Protein AF-A0A485LDQ2-F1 (afdb_monomer)

InterPro domains:
  IPR039491 Required for excision 1-B domain-containing protein [PF14966] (61-152)
  IPR039491 Required for excision 1-B domain-containing protein [PTHR28309] (46-203)

pLDDT: mean 82.38, std 21.41, range [35.94, 98.62]

Solvent-accessible surface area (backbone atoms only — not comparable to full-atom values): 11756 Å² total; per-residue (Å²): 133,61,69,63,59,59,51,47,60,54,51,65,59,70,75,59,83,79,81,89,84,71,100,62,97,70,86,71,81,48,75,66,59,56,52,54,61,60,69,70,60,78,75,76,73,65,59,72,70,44,50,71,59,53,66,74,45,53,75,66,57,47,51,52,52,46,50,51,42,51,58,50,48,55,52,50,51,55,49,45,59,52,49,44,72,72,24,73,89,48,91,55,33,65,63,52,50,44,56,50,49,53,51,53,50,52,44,51,52,50,50,53,48,47,32,52,46,46,66,68,37,89,89,52,64,74,64,57,35,48,38,53,51,50,39,52,53,43,51,53,52,43,52,55,49,52,52,52,43,52,55,44,51,51,52,36,55,51,44,50,72,75,38,78,81,45,83,59,48,67,52,39,53,52,50,43,53,55,52,48,56,53,45,51,54,40,53,50,52,39,49,54,38,55,50,54,49,52,52,62,63,71,79,109

Secondary structure (DSSP, 8-state):
--HHHHHHHHHTTTTS-----------PPPHHHHHHHHHTSPPPTHHHHHHHHHHHS-HHHHHHHHHHHHHHHHHHHHHHHHHHHHHTTSTTHHHHHHHHHHHHHHHHHHHHHHHHHHHH-TTS-THHHHHHHHHHHHHHHHHHHHHHHHHHHHHHHHHHHH-TT-TTHHHHHHHHHHHHHHHHHHHHHHHHHHHHHHHHHH--

Foldseek 3Di:
DDPVVVVVVVVVVVPDPDDPDDPDPPDDDDPVNLVVVLVPDDQDCVLVVCLVVLLPDDLVVLVVVLVVLVVQLVVLLVQCLVVCVVPVPHPCNSVSVSVSVSSVVVSLSSLVSSLVSLVPDPPHPPLQSVLSVLLSVLVVVLVVLSVVLSVLVVVLVVCCVVPVPPPCNVVSVVVNVVSVVVNVVSVVSSVVSVVVNVVSVVVD

Radius of gyration: 20.39 Å; Cα contacts (8 Å, |Δi|>4): 113; chains: 1; bounding box: 50×32×67 Å

Structure (mmCIF, N/CA/C/O backbone):
data_AF-A0A485LDQ2-F1
#
_entry.id   AF-A0A485LDQ2-F1
#
loop_
_atom_site.group_PDB
_atom_site.id
_atom_site.type_symbol
_atom_site.label_atom_id
_atom_site.label_alt_id
_atom_site.label_comp_id
_atom_site.label_asym_id
_atom_site.label_entity_id
_atom_site.label_seq_id
_atom_site.pdbx_PDB_ins_code
_atom_site.Cartn_x
_atom_site.Cartn_y
_atom_site.Cartn_z
_atom_site.occupancy
_atom_site.B_iso_or_equiv
_atom_site.auth_seq_id
_atom_site.auth_comp_id
_atom_site.auth_asym_id
_atom_site.auth_atom_id
_atom_site.pdbx_PDB_model_num
ATOM 1 N N . MET A 1 1 ? 12.544 13.217 3.362 1.00 46.59 1 MET A N 1
ATOM 2 C CA . MET A 1 1 ? 12.282 13.463 1.929 1.00 46.59 1 MET A CA 1
ATOM 3 C C . MET A 1 1 ? 10.933 14.151 1.874 1.00 46.59 1 MET A C 1
ATOM 5 O O . MET A 1 1 ? 10.024 13.669 2.531 1.00 46.59 1 MET A O 1
ATOM 9 N N . ASP A 1 2 ? 10.846 15.323 1.254 1.00 46.34 2 ASP A N 1
ATOM 10 C CA . ASP A 1 2 ? 9.647 16.161 1.307 1.00 46.34 2 ASP A CA 1
ATOM 11 C C . ASP A 1 2 ? 8.614 15.657 0.288 1.00 46.34 2 ASP A C 1
ATOM 13 O O . ASP A 1 2 ? 8.880 15.649 -0.913 1.00 46.34 2 ASP A O 1
ATOM 17 N N . VAL A 1 3 ? 7.447 15.215 0.761 1.00 40.78 3 VAL A N 1
ATOM 18 C CA . VAL A 1 3 ? 6.310 14.818 -0.091 1.00 40.78 3 VAL A CA 1
ATOM 19 C C . VAL A 1 3 ? 5.921 15.968 -1.023 1.00 40.78 3 VAL A C 1
ATOM 21 O O . VAL A 1 3 ? 5.503 15.730 -2.158 1.00 40.78 3 VAL A O 1
ATOM 24 N N . GLN A 1 4 ? 6.143 17.212 -0.585 1.00 42.78 4 GLN A N 1
ATOM 25 C CA . GLN A 1 4 ? 5.961 18.391 -1.412 1.00 42.78 4 GLN A CA 1
ATOM 26 C C . GLN A 1 4 ? 6.936 18.405 -2.591 1.00 42.78 4 GLN A C 1
ATOM 28 O O . GLN A 1 4 ? 6.498 18.649 -3.704 1.00 42.78 4 GLN A O 1
ATOM 33 N N . ALA A 1 5 ? 8.197 17.997 -2.418 1.00 45.50 5 ALA A N 1
ATOM 34 C CA . ALA A 1 5 ? 9.155 17.904 -3.522 1.00 45.50 5 ALA A CA 1
ATOM 35 C C . ALA A 1 5 ? 8.749 16.849 -4.569 1.00 45.50 5 ALA A C 1
ATOM 37 O O . ALA A 1 5 ? 8.929 17.062 -5.767 1.00 45.50 5 ALA A O 1
ATOM 38 N N . CYS A 1 6 ? 8.147 15.730 -4.153 1.00 40.06 6 CYS A N 1
ATOM 39 C CA . CYS A 1 6 ? 7.601 14.741 -5.090 1.00 40.06 6 CYS A CA 1
ATOM 40 C C . CYS A 1 6 ? 6.373 15.278 -5.845 1.00 40.06 6 CYS A C 1
ATOM 42 O O . CYS A 1 6 ? 6.251 15.060 -7.050 1.00 40.06 6 CYS A O 1
ATOM 44 N N . LEU A 1 7 ? 5.486 16.008 -5.163 1.00 44.31 7 LEU A N 1
ATOM 45 C CA . LEU A 1 7 ? 4.329 16.662 -5.783 1.00 44.31 7 LEU A CA 1
ATOM 46 C C . LEU A 1 7 ? 4.734 17.834 -6.690 1.00 44.31 7 LEU A C 1
ATOM 48 O O . LEU A 1 7 ? 4.101 18.050 -7.721 1.00 44.31 7 LEU A O 1
ATOM 52 N N . ASP A 1 8 ? 5.806 18.547 -6.356 1.00 50.34 8 ASP A N 1
ATOM 53 C CA . ASP A 1 8 ? 6.343 19.661 -7.137 1.00 50.34 8 ASP A CA 1
ATOM 54 C C . ASP A 1 8 ? 7.004 19.160 -8.427 1.00 50.34 8 ASP A C 1
ATOM 56 O O . ASP A 1 8 ? 6.813 19.756 -9.485 1.00 50.34 8 ASP A O 1
ATOM 60 N N . ILE A 1 9 ? 7.678 18.002 -8.389 1.00 57.69 9 ILE A N 1
ATOM 61 C CA . ILE A 1 9 ? 8.174 17.318 -9.597 1.00 57.69 9 ILE A CA 1
ATOM 62 C C . ILE A 1 9 ? 7.015 16.907 -10.518 1.00 57.69 9 ILE A C 1
ATOM 64 O O . ILE A 1 9 ? 7.165 16.934 -11.740 1.00 57.69 9 ILE A O 1
ATOM 68 N N . LEU A 1 10 ? 5.861 16.535 -9.958 1.00 46.16 10 LEU A N 1
ATOM 69 C CA . LEU A 1 10 ? 4.666 16.205 -10.739 1.00 46.16 10 LEU A CA 1
ATOM 70 C C . LEU A 1 10 ? 3.983 17.465 -11.300 1.00 46.16 10 LEU A C 1
ATOM 72 O O . LEU A 1 10 ? 3.607 17.471 -12.469 1.00 46.16 10 LEU A O 1
ATOM 76 N N . LYS A 1 11 ? 3.891 18.553 -10.524 1.00 43.50 11 LYS A N 1
ATOM 77 C CA . LYS A 1 11 ? 3.341 19.842 -10.983 1.00 43.50 11 LYS A CA 1
ATOM 78 C C . LYS A 1 11 ? 4.190 20.499 -12.068 1.00 43.50 11 LYS A C 1
ATOM 80 O O . LYS A 1 11 ? 3.635 20.946 -13.066 1.00 43.50 11 LYS A O 1
ATOM 85 N N . ALA A 1 12 ? 5.515 20.485 -11.934 1.00 49.09 12 ALA A N 1
ATOM 86 C CA . ALA A 1 12 ? 6.426 21.055 -12.927 1.00 49.09 12 ALA A CA 1
ATOM 87 C C . ALA A 1 12 ? 6.318 20.377 -14.310 1.00 49.09 12 ALA A C 1
ATOM 89 O O . ALA A 1 12 ? 6.716 20.958 -15.314 1.00 49.09 12 ALA A O 1
ATOM 90 N N . ARG A 1 13 ? 5.757 19.159 -14.382 1.00 52.75 13 ARG A N 1
ATOM 91 C CA . ARG A 1 13 ? 5.502 18.430 -15.639 1.00 52.75 13 ARG A CA 1
ATOM 92 C C . ARG A 1 13 ? 4.164 18.782 -16.297 1.00 52.75 13 ARG A C 1
ATOM 94 O O . ARG A 1 13 ? 4.011 18.526 -17.485 1.00 52.75 13 ARG A O 1
ATOM 101 N N . SER A 1 14 ? 3.230 19.380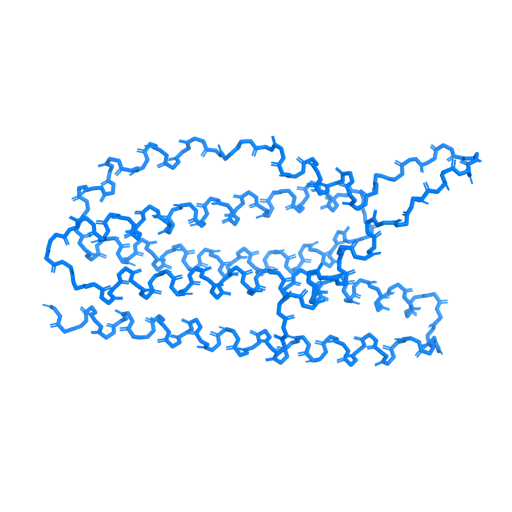 -15.553 1.00 45.72 14 SER A N 1
ATOM 102 C CA . SER A 1 14 ? 1.924 19.822 -16.073 1.00 45.72 14 SER A CA 1
ATOM 103 C C . SER A 1 14 ? 1.982 21.167 -16.813 1.00 45.72 14 SER A C 1
ATOM 105 O O . SER A 1 14 ? 1.054 21.519 -17.534 1.00 45.72 14 SER A O 1
ATOM 107 N N . GLU A 1 15 ? 3.078 21.920 -16.663 1.00 38.28 15 GLU A N 1
ATOM 108 C CA . GLU A 1 15 ? 3.243 23.253 -17.263 1.00 38.28 15 GLU A CA 1
ATOM 109 C C . GLU A 1 15 ? 3.915 23.236 -18.645 1.00 38.28 15 GLU A C 1
ATOM 111 O O . GLU A 1 15 ? 4.014 2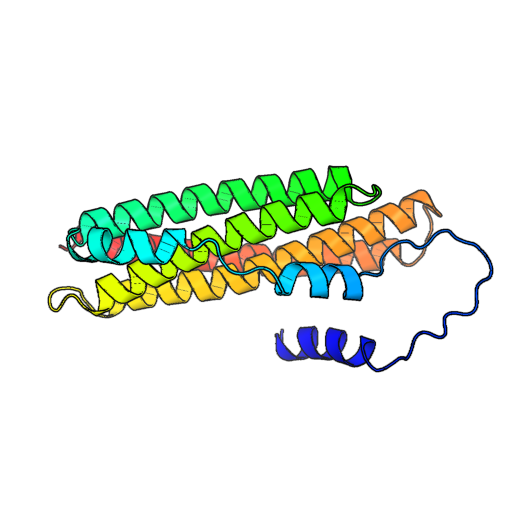4.276 -19.294 1.00 38.28 15 GLU A O 1
ATOM 116 N N . THR A 1 16 ? 4.349 22.073 -19.139 1.00 39.78 16 THR A N 1
ATOM 117 C CA . THR A 1 16 ? 4.781 21.922 -20.534 1.00 39.78 16 THR A CA 1
ATOM 118 C C . THR A 1 16 ? 3.583 21.541 -21.406 1.00 39.78 16 THR A C 1
ATOM 120 O O . THR A 1 16 ? 3.167 20.380 -21.361 1.00 39.78 16 THR A O 1
ATOM 123 N N . PRO A 1 17 ? 3.015 22.463 -22.212 1.00 39.28 17 PRO A N 1
ATOM 124 C CA . PRO A 1 17 ? 1.986 22.099 -23.172 1.00 39.28 17 PRO A CA 1
ATOM 125 C C . PRO A 1 17 ? 2.611 21.168 -24.211 1.00 39.28 17 PRO A C 1
ATOM 127 O O . PRO A 1 17 ? 3.559 21.524 -24.911 1.00 39.28 17 PRO A O 1
ATOM 130 N N . HIS A 1 18 ? 2.098 19.948 -24.282 1.00 46.31 18 HIS A N 1
ATOM 131 C CA . HIS A 1 18 ? 2.475 18.981 -25.296 1.00 46.31 18 HIS A CA 1
ATOM 132 C C . HIS A 1 18 ? 1.803 19.384 -26.616 1.00 46.31 18 HIS A C 1
ATOM 134 O O . HIS A 1 18 ? 0.586 19.316 -26.765 1.00 46.31 18 HIS A O 1
ATOM 140 N N . THR A 1 19 ? 2.593 19.857 -27.578 1.00 35.94 19 THR A N 1
ATOM 141 C CA . THR A 1 19 ? 2.133 20.101 -28.950 1.00 35.94 19 THR A CA 1
ATOM 142 C C . THR A 1 19 ? 1.916 18.759 -29.649 1.00 35.94 19 THR A C 1
ATOM 144 O O . THR A 1 19 ? 2.875 18.031 -29.910 1.00 35.94 19 THR A O 1
ATOM 147 N N . HIS A 1 20 ? 0.656 18.416 -29.921 1.00 44.72 20 HIS A N 1
ATOM 148 C CA . HIS A 1 20 ? 0.271 17.248 -30.712 1.00 44.72 20 HIS A CA 1
ATOM 149 C C . HIS A 1 20 ? 0.406 17.545 -32.209 1.00 44.72 20 HIS A C 1
ATOM 151 O O . HIS A 1 20 ? -0.585 17.833 -32.869 1.00 44.72 20 HIS A O 1
ATOM 157 N N . ASP A 1 21 ? 1.621 17.440 -32.742 1.00 39.69 21 ASP A N 1
ATOM 158 C CA . ASP A 1 21 ? 1.834 17.378 -34.189 1.00 39.69 21 ASP A CA 1
ATOM 159 C C . ASP A 1 21 ? 2.367 15.988 -34.550 1.00 39.69 21 ASP A C 1
ATOM 161 O O . ASP A 1 21 ? 3.551 15.686 -34.403 1.00 39.69 21 ASP A O 1
ATOM 165 N N . GLY A 1 22 ? 1.458 15.117 -34.983 1.00 37.97 22 GLY A N 1
ATOM 166 C CA . GLY A 1 22 ? 1.771 13.781 -35.474 1.00 37.97 22 GLY A CA 1
ATOM 167 C C . GLY A 1 22 ? 0.582 13.193 -36.220 1.00 37.97 22 GLY A C 1
ATOM 168 O O . GLY A 1 22 ? -0.347 12.673 -35.605 1.00 37.97 22 GLY A O 1
ATOM 169 N N . GLU A 1 23 ? 0.613 13.300 -37.548 1.00 42.94 23 GLU A N 1
ATOM 170 C CA . GLU A 1 23 ? -0.239 12.553 -38.473 1.00 42.94 23 GLU A CA 1
ATOM 171 C C . GLU A 1 23 ? 0.073 11.052 -38.358 1.00 42.94 23 GLU A C 1
ATOM 173 O O . GLU A 1 23 ? 0.878 10.526 -39.113 1.00 42.94 23 GLU A O 1
ATOM 178 N N . ASP A 1 24 ? -0.524 10.356 -37.394 1.00 41.72 24 ASP A N 1
ATOM 179 C CA . ASP A 1 24 ? -0.850 8.936 -37.549 1.00 41.72 24 ASP A CA 1
ATOM 180 C C . ASP A 1 24 ? -1.857 8.507 -36.476 1.00 41.72 24 ASP A C 1
ATOM 182 O O . ASP A 1 24 ? -1.668 8.705 -35.276 1.00 41.72 24 ASP A O 1
ATOM 186 N N . GLY A 1 25 ? -2.979 7.948 -36.930 1.00 40.78 25 GLY A N 1
ATOM 187 C CA . GLY A 1 25 ? -4.201 7.702 -36.159 1.00 40.78 25 GLY A CA 1
ATOM 188 C C . GLY A 1 25 ? -4.141 6.573 -35.123 1.00 40.78 25 GLY A C 1
ATOM 189 O O . GLY A 1 25 ? -5.098 5.809 -35.022 1.00 40.78 25 GLY A O 1
ATOM 190 N N . CYS A 1 26 ? -3.071 6.460 -34.334 1.00 37.25 26 CYS A N 1
ATOM 191 C CA . CYS A 1 26 ? -3.026 5.593 -33.154 1.00 37.25 26 CYS A CA 1
ATOM 192 C C . CYS A 1 26 ? -3.082 6.451 -31.885 1.00 37.25 26 CYS A C 1
ATOM 194 O O . CYS A 1 26 ? -2.066 6.853 -31.319 1.00 37.25 26 CYS A O 1
ATOM 196 N N . HIS A 1 27 ? -4.300 6.783 -31.460 1.00 42.16 27 HIS A N 1
ATOM 197 C CA . HIS A 1 27 ? -4.527 7.575 -30.259 1.00 42.16 27 HIS A CA 1
ATOM 198 C C . HIS A 1 27 ? -4.414 6.675 -29.020 1.00 42.16 27 HIS A C 1
ATOM 200 O O . HIS A 1 27 ? -5.402 6.117 -28.548 1.00 42.16 27 HIS A O 1
ATOM 206 N N . THR A 1 28 ? -3.195 6.489 -28.508 1.00 47.16 28 THR A N 1
ATOM 207 C CA . THR A 1 28 ? -2.993 5.901 -27.178 1.00 47.16 28 THR A CA 1
ATOM 208 C C . THR A 1 28 ? -3.368 6.962 -26.134 1.00 47.16 28 THR A C 1
ATOM 210 O O . THR A 1 28 ? -2.737 8.023 -26.127 1.00 47.16 28 THR A O 1
ATOM 213 N N . PRO A 1 29 ? -4.374 6.735 -25.265 1.00 45.66 29 PRO A N 1
ATOM 214 C CA . PRO A 1 29 ? -4.777 7.722 -24.265 1.00 45.66 29 PRO A CA 1
ATOM 215 C C . PRO A 1 29 ? -3.596 8.066 -23.358 1.00 45.66 29 PRO A C 1
ATOM 217 O O . PRO A 1 29 ? -2.917 7.170 -22.842 1.00 45.66 29 PRO A O 1
ATOM 220 N N . CYS A 1 30 ? -3.328 9.358 -23.168 1.00 49.25 30 CYS A N 1
ATOM 221 C CA . CYS A 1 30 ? -2.188 9.789 -22.368 1.00 49.25 30 CYS A CA 1
ATOM 222 C C . CYS A 1 30 ? -2.427 9.518 -20.868 1.00 49.25 30 CYS A C 1
ATOM 224 O O . CYS A 1 30 ? -3.551 9.295 -20.407 1.00 49.25 30 CYS A O 1
ATOM 226 N N . VAL A 1 31 ? -1.348 9.530 -20.080 1.00 47.69 31 VAL A N 1
ATOM 227 C CA . VAL A 1 31 ? -1.393 9.274 -18.627 1.00 47.69 31 VAL A CA 1
ATOM 228 C C . VAL A 1 31 ? -2.343 10.247 -17.906 1.00 47.69 31 VAL A C 1
ATOM 230 O O . VAL A 1 31 ? -3.031 9.841 -16.972 1.00 47.69 31 VAL A O 1
ATOM 233 N N . GLU A 1 32 ? -2.440 11.499 -18.367 1.00 45.38 32 GLU A N 1
ATOM 234 C CA . GLU A 1 32 ? -3.338 12.521 -17.804 1.00 45.38 32 GLU A CA 1
ATOM 235 C C . GLU A 1 32 ? -4.815 12.244 -18.121 1.00 45.38 32 GLU A C 1
ATOM 237 O O . GLU A 1 32 ? -5.683 12.388 -17.255 1.00 45.38 32 GLU A O 1
ATOM 242 N N . GLU A 1 33 ? -5.115 11.765 -19.328 1.00 43.91 33 GLU A N 1
ATOM 243 C CA . GLU A 1 33 ? -6.473 11.416 -19.752 1.00 43.91 33 GLU A CA 1
ATOM 244 C C . GLU A 1 33 ? -6.999 10.172 -19.009 1.00 43.91 33 GLU A C 1
ATOM 246 O O . GLU A 1 33 ? -8.150 10.135 -18.559 1.00 43.91 33 GLU A O 1
ATOM 251 N N . ASN A 1 34 ? -6.121 9.190 -18.765 1.00 49.34 34 ASN A N 1
ATOM 252 C CA . ASN A 1 34 ? -6.420 8.009 -17.948 1.00 49.34 34 ASN A CA 1
ATOM 253 C C . ASN A 1 34 ? -6.583 8.342 -16.453 1.00 49.34 34 ASN A C 1
ATOM 255 O O . ASN A 1 34 ? -7.487 7.813 -15.794 1.00 49.34 34 ASN A O 1
ATOM 259 N N . ALA A 1 35 ? -5.762 9.249 -15.912 1.00 46.69 35 ALA A N 1
ATOM 260 C CA . ALA A 1 35 ? -5.892 9.715 -14.530 1.00 46.69 35 ALA A CA 1
ATOM 261 C C . ALA A 1 35 ? -7.217 10.466 -14.310 1.00 46.69 35 ALA A C 1
ATOM 263 O O . ALA A 1 35 ? -7.922 10.219 -13.331 1.00 46.69 35 ALA A O 1
ATOM 264 N N . THR A 1 36 ? -7.609 11.320 -15.259 1.00 44.97 36 THR A N 1
ATOM 265 C CA . THR A 1 36 ? -8.844 12.118 -15.177 1.00 44.97 36 THR A CA 1
ATOM 266 C C . THR A 1 36 ? -10.103 11.250 -15.280 1.00 44.97 36 THR A C 1
ATOM 268 O O . THR A 1 36 ? -11.061 11.457 -14.533 1.00 44.97 36 THR A O 1
ATOM 271 N N . ARG A 1 37 ? -10.104 10.219 -16.140 1.00 50.69 37 ARG A N 1
ATOM 272 C CA . ARG A 1 37 ? -11.201 9.232 -16.197 1.00 50.69 37 ARG A CA 1
ATOM 273 C C . ARG A 1 37 ? -11.332 8.418 -14.910 1.00 50.69 37 ARG A C 1
ATOM 275 O O . ARG A 1 37 ? -12.451 8.138 -14.490 1.00 50.69 37 ARG A O 1
ATOM 282 N N . SER A 1 38 ? -10.213 8.084 -14.268 1.00 46.16 38 SER A N 1
ATOM 283 C CA . SER A 1 38 ? -10.205 7.301 -13.023 1.00 46.16 38 SER A CA 1
ATOM 284 C C . SER A 1 38 ? -10.748 8.083 -11.818 1.00 46.16 38 SER A C 1
ATOM 286 O O . SER A 1 38 ? -11.348 7.491 -10.926 1.00 46.16 38 SER A O 1
ATOM 288 N N . LEU A 1 39 ? -10.586 9.412 -11.798 1.00 47.47 39 LEU A N 1
ATOM 289 C CA . LEU A 1 39 ? -11.028 10.286 -10.700 1.00 47.47 39 LEU A CA 1
ATOM 290 C C . LEU A 1 39 ? -12.506 10.714 -10.782 1.00 47.47 39 LEU A C 1
ATOM 292 O O . LEU A 1 39 ? -13.068 11.142 -9.777 1.00 47.47 39 LEU A O 1
ATOM 296 N N . ASN A 1 40 ? -13.146 10.598 -11.950 1.00 46.97 40 ASN A N 1
ATOM 297 C CA . ASN A 1 40 ? -14.524 11.059 -12.185 1.00 46.97 40 ASN A CA 1
ATOM 298 C C . ASN A 1 40 ? -15.619 10.018 -11.871 1.00 46.97 40 ASN A C 1
ATOM 300 O O . ASN A 1 40 ? -16.801 10.284 -12.098 1.00 46.97 40 ASN A O 1
ATOM 304 N N . MET A 1 41 ? -15.274 8.836 -11.351 1.00 51.28 41 MET A N 1
ATOM 305 C CA . MET A 1 41 ? -16.266 7.830 -10.952 1.00 51.28 41 MET A CA 1
ATOM 306 C C . MET A 1 41 ? -16.691 8.027 -9.492 1.00 51.28 41 MET A C 1
ATOM 308 O O . MET A 1 41 ? -15.858 8.116 -8.591 1.00 51.28 41 MET A O 1
ATOM 312 N N . LYS A 1 42 ? -18.010 8.083 -9.260 1.00 45.47 42 LYS A N 1
ATOM 313 C CA . LYS A 1 42 ? -18.598 8.103 -7.914 1.00 45.47 42 LYS A CA 1
ATOM 314 C C . LYS A 1 42 ? -18.135 6.866 -7.127 1.00 45.47 42 LYS A C 1
ATOM 316 O O . LYS A 1 42 ? -18.150 5.769 -7.692 1.00 45.47 42 LYS A O 1
ATOM 321 N N . PRO A 1 43 ? -17.777 7.007 -5.837 1.00 47.38 43 PRO A N 1
ATOM 322 C CA . PRO A 1 43 ? -17.637 5.856 -4.955 1.00 47.38 43 PRO A CA 1
ATOM 323 C C . PRO A 1 43 ? -18.916 5.020 -5.023 1.00 47.38 43 PRO A C 1
ATOM 325 O O . PRO A 1 43 ? -20.009 5.578 -5.099 1.00 47.38 43 PRO A O 1
ATOM 328 N N . ILE A 1 44 ? -18.777 3.697 -5.004 1.00 49.75 44 ILE A N 1
ATOM 329 C CA . ILE A 1 44 ? -19.922 2.792 -4.877 1.00 49.75 44 ILE A CA 1
ATOM 330 C C . ILE A 1 44 ? -20.665 3.175 -3.585 1.00 49.75 44 ILE A C 1
ATOM 332 O O . ILE A 1 44 ? -20.047 3.234 -2.520 1.00 49.75 44 ILE A O 1
ATOM 336 N N . ASP A 1 45 ? -21.969 3.445 -3.700 1.00 48.22 45 ASP A N 1
ATOM 337 C CA . ASP A 1 45 ? -22.886 3.879 -2.628 1.00 48.22 45 ASP A CA 1
ATOM 338 C C . ASP A 1 45 ? -23.016 2.867 -1.456 1.00 48.22 45 ASP A C 1
ATOM 340 O O . ASP A 1 45 ? -23.716 3.129 -0.479 1.00 48.22 45 ASP A O 1
ATOM 344 N N . ASP A 1 46 ? -22.306 1.734 -1.493 1.00 53.62 46 ASP A N 1
ATOM 345 C CA . ASP A 1 46 ? -22.381 0.655 -0.497 1.00 53.62 46 ASP A CA 1
ATOM 346 C C . ASP A 1 46 ? -21.876 1.056 0.896 1.00 53.62 46 ASP A C 1
ATOM 348 O O . ASP A 1 46 ? -22.271 0.457 1.891 1.00 53.62 46 ASP A O 1
ATOM 352 N N . VAL A 1 47 ? -21.017 2.075 1.015 1.00 55.34 47 VAL A N 1
ATOM 353 C CA . VAL A 1 47 ? -20.489 2.478 2.334 1.00 55.34 47 VAL A CA 1
ATOM 354 C C . VAL A 1 47 ? -21.556 3.194 3.161 1.00 55.34 47 VAL A C 1
ATOM 356 O O . VAL A 1 47 ? -21.634 2.970 4.363 1.00 55.34 47 VAL A O 1
ATOM 359 N N . ALA A 1 48 ? -22.421 3.989 2.525 1.00 57.19 48 ALA A N 1
ATOM 360 C CA . ALA A 1 48 ? -23.514 4.679 3.212 1.00 57.19 48 ALA A CA 1
ATOM 361 C C . ALA A 1 48 ? -24.568 3.697 3.754 1.00 57.19 48 ALA A C 1
ATOM 363 O O . ALA A 1 48 ? -25.193 3.963 4.777 1.00 57.19 48 ALA A O 1
ATOM 364 N N . ALA A 1 49 ? -24.741 2.544 3.098 1.00 58.59 49 ALA A N 1
ATOM 365 C CA . ALA A 1 49 ? -25.626 1.483 3.571 1.00 58.59 49 ALA A CA 1
ATOM 366 C C . ALA A 1 49 ? -25.054 0.714 4.779 1.00 58.59 49 ALA A C 1
ATOM 368 O O . ALA A 1 49 ? -25.827 0.184 5.574 1.00 58.59 49 ALA A O 1
ATOM 369 N N . LEU A 1 50 ? -23.724 0.683 4.938 1.00 63.75 50 LEU A N 1
ATOM 370 C CA . LEU A 1 50 ? -23.031 -0.010 6.033 1.00 63.75 50 LEU A CA 1
ATOM 371 C C . LEU A 1 50 ? -22.908 0.841 7.310 1.00 63.75 50 LEU A C 1
ATOM 373 O O . LEU A 1 50 ? -22.809 0.287 8.400 1.00 63.75 50 LEU A O 1
ATOM 377 N N . GLU A 1 51 ? -22.947 2.175 7.212 1.00 67.19 51 GLU A N 1
ATOM 378 C CA . GLU A 1 51 ? -22.856 3.081 8.373 1.00 67.19 51 GLU A CA 1
ATOM 379 C C . GLU A 1 51 ? -23.859 2.772 9.514 1.00 67.19 51 GLU A C 1
ATOM 381 O O . GLU A 1 51 ? -23.407 2.662 10.657 1.00 67.19 51 GLU A O 1
ATOM 386 N N . PRO A 1 52 ? -25.171 2.558 9.272 1.00 68.00 52 PRO A N 1
ATOM 387 C CA . PRO A 1 52 ? -26.117 2.242 10.349 1.00 68.00 52 PRO A CA 1
ATOM 388 C C . PRO A 1 52 ? -25.890 0.861 10.985 1.00 68.00 52 PRO A C 1
ATOM 390 O O . PRO A 1 52 ? -26.163 0.675 12.171 1.00 68.00 52 PRO A O 1
ATOM 393 N N . GLU A 1 53 ? -25.367 -0.111 10.232 1.00 81.00 53 GLU A N 1
ATOM 394 C CA . GLU A 1 53 ? -24.981 -1.418 10.780 1.00 81.00 53 GLU A CA 1
ATOM 395 C C . GLU A 1 53 ? -23.768 -1.264 11.709 1.00 81.00 53 GLU A C 1
ATOM 397 O O . GLU A 1 53 ? -23.767 -1.767 12.834 1.00 81.00 53 GLU A O 1
ATOM 402 N N . MET A 1 54 ? -22.786 -0.459 11.296 1.00 84.88 54 MET A N 1
ATOM 403 C CA . MET A 1 54 ? -21.563 -0.199 12.056 1.00 84.88 54 MET A CA 1
ATOM 404 C C . MET A 1 54 ? -21.797 0.537 13.374 1.00 84.88 54 MET A C 1
ATOM 406 O O . MET A 1 54 ? -21.110 0.267 14.359 1.00 84.88 54 MET A O 1
ATOM 410 N N . GLU A 1 55 ? -22.778 1.437 13.440 1.00 85.56 55 GLU A N 1
ATOM 411 C CA . GLU A 1 55 ? -23.141 2.120 14.689 1.00 85.56 55 GLU A CA 1
ATOM 412 C C . GLU A 1 55 ? -23.557 1.137 15.794 1.00 85.56 55 GLU A C 1
ATOM 414 O O . GLU A 1 55 ? -23.198 1.328 16.967 1.00 85.56 55 GLU A O 1
ATOM 419 N N . SER A 1 56 ? -24.245 0.057 15.409 1.00 90.00 56 SER A N 1
ATOM 420 C CA . SER A 1 56 ? -24.714 -0.992 16.318 1.00 90.00 56 SER A CA 1
ATOM 421 C C . SER A 1 56 ? -23.616 -1.960 16.777 1.00 90.00 56 SER A C 1
ATOM 423 O O . SER A 1 56 ? -23.773 -2.603 17.815 1.00 90.00 56 SER A O 1
ATOM 425 N N . MET A 1 57 ? -22.487 -2.016 16.062 1.00 93.25 57 MET A N 1
ATOM 426 C CA . MET A 1 57 ? -21.373 -2.908 16.381 1.00 93.25 57 MET A CA 1
ATOM 427 C C . MET A 1 57 ? -20.683 -2.519 17.693 1.00 93.25 57 MET A C 1
ATOM 429 O O . MET A 1 57 ? -20.544 -1.344 18.062 1.00 93.25 57 MET A O 1
ATOM 433 N N . THR A 1 58 ? -20.201 -3.525 18.408 1.00 93.31 58 THR A N 1
ATOM 434 C CA . THR A 1 58 ? -19.303 -3.367 19.550 1.00 93.31 58 THR A CA 1
ATOM 435 C C . THR A 1 58 ? -17.933 -2.850 19.101 1.00 93.31 58 THR A C 1
ATOM 437 O O . THR A 1 58 ? -17.557 -2.927 17.931 1.00 93.31 58 THR A O 1
ATOM 440 N N . VAL A 1 59 ? -17.147 -2.331 20.049 1.00 92.81 59 VAL A N 1
ATOM 441 C CA . VAL A 1 59 ? -15.760 -1.899 19.790 1.00 92.81 59 VAL A CA 1
ATOM 442 C C . VAL A 1 59 ? -14.935 -3.052 19.213 1.00 92.81 59 VAL A C 1
ATOM 444 O O . VAL A 1 59 ? -14.231 -2.872 18.223 1.00 92.81 59 VAL A O 1
ATOM 447 N N . ARG A 1 60 ? -15.092 -4.258 19.771 1.00 91.94 60 ARG A N 1
ATOM 448 C CA . ARG A 1 60 ? -14.411 -5.466 19.297 1.00 91.94 60 ARG A CA 1
ATOM 449 C C . ARG A 1 60 ? -14.750 -5.790 17.842 1.00 91.94 60 ARG A C 1
ATOM 451 O O . ARG A 1 60 ? -13.835 -5.949 17.042 1.00 91.94 60 ARG A O 1
ATOM 458 N N . GLU A 1 61 ? -16.031 -5.829 17.485 1.00 94.06 61 GLU A N 1
ATOM 459 C CA . GLU A 1 61 ? -16.469 -6.140 16.115 1.00 94.06 61 GLU A CA 1
ATOM 460 C C . GLU A 1 61 ? -15.966 -5.098 15.099 1.00 94.06 61 GLU A C 1
ATOM 462 O O . GLU A 1 61 ? -15.574 -5.444 13.981 1.00 94.06 61 GLU A O 1
ATOM 467 N N . LEU A 1 62 ? -15.924 -3.815 15.483 1.00 94.94 62 LEU A N 1
ATOM 468 C CA . LEU A 1 62 ? -15.362 -2.745 14.650 1.00 94.94 62 LEU A CA 1
ATOM 469 C C . LEU A 1 62 ? -13.865 -2.955 14.384 1.00 94.94 62 LEU A C 1
ATOM 471 O O . LEU A 1 62 ? -13.402 -2.770 13.257 1.00 94.94 62 LEU A O 1
ATOM 475 N N . LEU A 1 63 ? -13.108 -3.372 15.400 1.00 94.31 63 LEU A N 1
ATOM 476 C CA . LEU A 1 63 ? -11.673 -3.629 15.281 1.00 94.31 63 LEU A CA 1
ATOM 477 C C . LEU A 1 63 ? -11.371 -4.916 14.503 1.00 94.31 63 LEU A C 1
ATOM 479 O O . LEU A 1 63 ? -10.455 -4.927 13.681 1.00 94.31 63 LEU A O 1
ATOM 483 N N . GLU A 1 64 ? -12.169 -5.968 14.672 1.00 94.12 64 GLU A N 1
ATOM 484 C CA . GLU A 1 64 ? -12.096 -7.176 13.837 1.00 94.12 64 GLU A CA 1
ATOM 485 C C . GLU A 1 64 ? -12.378 -6.842 12.364 1.00 94.12 64 GLU A C 1
ATOM 487 O O . GLU A 1 64 ? -11.636 -7.246 11.466 1.00 94.12 64 GLU A O 1
ATOM 492 N N . THR A 1 65 ? -13.383 -6.005 12.102 1.00 95.44 65 THR A N 1
ATOM 493 C CA . THR A 1 65 ? -13.699 -5.533 10.743 1.00 95.44 65 THR A CA 1
ATOM 494 C C . THR A 1 65 ? -12.567 -4.692 10.158 1.00 95.44 65 THR A C 1
ATOM 496 O O . THR A 1 65 ? -12.227 -4.824 8.978 1.00 95.44 65 THR A O 1
ATOM 499 N N . PHE A 1 66 ? -11.912 -3.871 10.980 1.00 96.75 66 PHE A N 1
ATOM 500 C CA . PHE A 1 66 ? -10.717 -3.140 10.572 1.00 96.75 66 PHE A CA 1
ATOM 501 C C . PHE A 1 66 ? -9.569 -4.088 10.201 1.00 96.75 66 PHE A C 1
ATOM 503 O O . PHE A 1 66 ? -8.930 -3.890 9.167 1.00 96.75 66 PHE A O 1
ATOM 510 N N . GLN A 1 67 ? -9.331 -5.149 10.976 1.00 95.38 67 GLN A N 1
ATOM 511 C CA . GLN A 1 67 ? -8.317 -6.159 10.651 1.00 95.38 67 GLN A CA 1
ATOM 512 C C . GLN A 1 67 ? -8.622 -6.865 9.323 1.00 95.38 67 GLN A C 1
ATOM 514 O O . GLN A 1 67 ? -7.722 -7.026 8.495 1.00 95.38 67 GLN A O 1
ATOM 519 N N . VAL A 1 68 ? -9.889 -7.210 9.066 1.00 96.31 68 VAL A N 1
ATOM 520 C CA . VAL A 1 68 ? -10.328 -7.761 7.772 1.00 96.31 68 VAL A CA 1
ATOM 521 C C . VAL A 1 68 ? -10.050 -6.776 6.631 1.00 96.31 68 VAL A C 1
ATOM 523 O O . VAL A 1 68 ? -9.523 -7.176 5.588 1.00 96.31 68 VAL A O 1
ATOM 526 N N . CYS A 1 69 ? -10.320 -5.481 6.829 1.00 97.12 69 CYS A N 1
ATOM 527 C CA . CYS A 1 69 ? -9.987 -4.439 5.853 1.00 97.12 69 CYS A CA 1
ATOM 528 C C . CYS A 1 69 ? -8.482 -4.392 5.552 1.00 97.12 69 CYS A C 1
ATOM 530 O O . CYS A 1 69 ? -8.098 -4.284 4.386 1.00 97.12 69 CYS A O 1
ATOM 532 N N . GLN A 1 70 ? -7.621 -4.502 6.570 1.00 97.69 70 GLN A N 1
ATOM 533 C CA . GLN A 1 70 ? -6.167 -4.503 6.375 1.00 97.69 70 GLN A CA 1
ATOM 534 C C . GLN A 1 70 ? -5.675 -5.762 5.660 1.00 97.69 70 GLN A C 1
ATOM 536 O O . GLN A 1 70 ? -4.886 -5.661 4.720 1.00 97.69 70 GLN A O 1
ATOM 541 N N . ALA A 1 71 ? -6.193 -6.936 6.024 1.00 97.00 71 ALA A N 1
ATOM 542 C CA . ALA A 1 71 ? -5.883 -8.182 5.327 1.00 97.00 71 ALA A CA 1
ATOM 543 C C . ALA A 1 71 ? -6.277 -8.105 3.842 1.00 97.00 71 ALA A C 1
ATOM 545 O O . ALA A 1 71 ? -5.484 -8.455 2.964 1.00 97.00 71 ALA A O 1
ATOM 546 N N . LYS A 1 72 ? -7.466 -7.564 3.544 1.00 97.81 72 LYS A N 1
ATOM 547 C CA . LYS A 1 72 ? -7.906 -7.307 2.168 1.00 97.81 72 LYS A CA 1
ATOM 548 C C . LYS A 1 72 ? -6.982 -6.313 1.465 1.00 97.81 72 LYS A C 1
ATOM 550 O O . LYS A 1 72 ? -6.602 -6.546 0.323 1.00 97.81 72 LYS A O 1
ATOM 555 N N . ARG A 1 73 ? -6.564 -5.234 2.134 1.00 98.00 73 ARG A N 1
ATOM 556 C CA . ARG A 1 73 ? -5.657 -4.233 1.550 1.00 98.00 73 ARG A CA 1
ATOM 557 C C . ARG A 1 73 ? -4.320 -4.847 1.131 1.00 98.00 73 ARG A C 1
ATOM 559 O O . ARG A 1 73 ? -3.847 -4.551 0.038 1.00 98.00 73 ARG A O 1
ATOM 566 N N . VAL A 1 74 ? -3.747 -5.740 1.942 1.00 98.00 74 VAL A N 1
ATOM 567 C CA . VAL A 1 74 ? -2.526 -6.489 1.584 1.00 98.00 74 VAL A CA 1
ATOM 568 C C . VAL A 1 74 ? -2.728 -7.298 0.300 1.00 98.00 74 VAL A C 1
ATOM 570 O O . VAL A 1 74 ? -1.880 -7.248 -0.590 1.00 98.00 74 VAL A O 1
ATOM 573 N N . GLN A 1 75 ? -3.866 -7.984 0.158 1.00 98.12 75 GLN A N 1
ATOM 574 C CA . GLN A 1 75 ? -4.189 -8.729 -1.066 1.00 98.12 75 GLN A CA 1
ATOM 575 C C . GLN A 1 75 ? -4.318 -7.804 -2.283 1.00 98.12 75 GLN A C 1
ATOM 577 O O . GLN A 1 75 ? -3.813 -8.133 -3.354 1.00 98.12 75 GLN A O 1
ATOM 582 N N . VAL A 1 76 ? -4.940 -6.630 -2.128 1.00 98.25 76 VAL A N 1
ATOM 583 C CA . VAL A 1 76 ? -5.067 -5.648 -3.218 1.00 98.25 76 VAL A CA 1
ATOM 584 C C . VAL A 1 76 ? -3.700 -5.112 -3.646 1.00 98.25 76 VAL A C 1
ATOM 586 O O . VAL A 1 76 ? -3.461 -5.001 -4.843 1.00 98.25 76 VAL A O 1
ATOM 589 N N . TYR A 1 77 ? -2.767 -4.851 -2.721 1.00 98.62 77 TYR A N 1
ATOM 590 C CA . TYR A 1 77 ? -1.390 -4.491 -3.092 1.00 98.62 77 TYR A CA 1
ATOM 591 C C . TYR A 1 77 ? -0.697 -5.591 -3.898 1.00 98.62 77 TYR A C 1
ATOM 593 O O . TYR A 1 77 ? -0.095 -5.301 -4.928 1.00 98.62 77 TYR A O 1
ATOM 601 N N . GLN A 1 78 ? -0.819 -6.853 -3.478 1.00 98.25 78 GLN A N 1
ATOM 602 C CA . GLN A 1 78 ? -0.239 -7.984 -4.211 1.00 98.25 78 GLN A CA 1
ATOM 603 C C . GLN A 1 78 ? -0.824 -8.104 -5.624 1.00 98.25 78 GLN A C 1
ATOM 605 O O . GLN A 1 78 ? -0.087 -8.314 -6.589 1.00 98.25 78 GLN A O 1
ATOM 610 N N . GLN A 1 79 ? -2.145 -7.945 -5.755 1.00 98.19 79 GLN A N 1
ATOM 611 C CA . GLN A 1 79 ? -2.821 -7.920 -7.051 1.00 98.19 79 GLN A CA 1
ATOM 612 C C . GLN A 1 79 ? -2.345 -6.745 -7.900 1.00 98.19 79 GLN A C 1
ATOM 614 O O . GLN A 1 79 ? -2.051 -6.941 -9.075 1.00 98.19 79 GLN A O 1
ATOM 619 N N . PHE A 1 80 ? -2.237 -5.554 -7.307 1.00 98.25 80 PHE A N 1
ATOM 620 C CA . PHE A 1 80 ? -1.797 -4.350 -7.995 1.00 98.25 80 PHE A CA 1
ATOM 621 C C . PHE A 1 80 ? -0.388 -4.516 -8.557 1.00 98.25 80 PHE A C 1
ATOM 623 O O . PHE A 1 80 ? -0.189 -4.325 -9.750 1.00 98.25 80 PHE A O 1
ATOM 630 N N . GLU A 1 81 ? 0.571 -4.930 -7.730 1.00 97.62 81 GLU A N 1
ATOM 631 C CA . GLU A 1 81 ? 1.960 -5.101 -8.154 1.00 97.62 81 GLU A CA 1
ATOM 632 C C . GLU A 1 81 ? 2.097 -6.159 -9.250 1.00 97.62 81 GLU A C 1
ATOM 634 O O . GLU A 1 81 ? 2.755 -5.918 -10.264 1.00 97.62 81 GLU A O 1
ATOM 639 N N . LYS A 1 82 ? 1.445 -7.315 -9.078 1.00 97.75 82 LYS A N 1
ATOM 640 C CA . LYS A 1 82 ? 1.488 -8.395 -10.066 1.00 97.75 82 LYS A CA 1
ATOM 641 C C . LYS A 1 82 ? 0.826 -7.977 -11.379 1.00 97.75 82 LYS A C 1
ATOM 643 O O . LYS A 1 82 ? 1.448 -8.078 -12.432 1.00 97.75 82 LYS A O 1
ATOM 648 N N . GLY A 1 83 ? -0.420 -7.515 -11.314 1.00 97.50 83 GLY A N 1
ATOM 649 C CA . GLY A 1 83 ? -1.192 -7.175 -12.503 1.00 97.50 83 GLY A CA 1
ATOM 650 C C . GLY A 1 83 ? -0.639 -5.947 -13.221 1.00 97.50 83 GLY A C 1
ATOM 651 O O . GLY A 1 83 ? -0.643 -5.912 -14.444 1.00 97.50 83 GLY A O 1
ATOM 652 N N . PHE A 1 84 ? -0.051 -4.983 -12.507 1.00 97.38 84 PHE A N 1
ATOM 653 C CA . PHE A 1 84 ? 0.636 -3.871 -13.159 1.00 97.38 84 PHE A CA 1
ATOM 654 C C . PHE A 1 84 ? 1.785 -4.382 -14.032 1.00 97.38 84 PHE A C 1
ATOM 656 O O . PHE A 1 84 ? 1.859 -4.032 -15.203 1.00 97.38 84 PHE A O 1
ATOM 663 N N . MET A 1 85 ? 2.648 -5.255 -13.504 1.00 94.81 85 MET A N 1
ATOM 664 C CA . MET A 1 85 ? 3.763 -5.812 -14.280 1.00 94.81 85 MET A CA 1
ATOM 665 C C . MET A 1 85 ? 3.297 -6.653 -15.479 1.00 94.81 85 MET A C 1
ATOM 667 O O . MET A 1 85 ? 3.988 -6.695 -16.496 1.00 94.81 85 MET A O 1
ATOM 671 N N . GLU A 1 86 ? 2.138 -7.303 -15.370 1.00 96.50 86 GLU A N 1
ATOM 672 C CA . GLU A 1 86 ? 1.518 -8.087 -16.443 1.00 96.50 86 GLU A CA 1
ATOM 673 C C . GLU A 1 86 ? 0.947 -7.192 -17.553 1.00 96.50 86 GLU A C 1
ATOM 675 O O . GLU A 1 86 ? 1.214 -7.419 -18.733 1.00 96.50 86 GLU A O 1
ATOM 680 N N . PHE A 1 87 ? 0.231 -6.129 -17.180 1.00 94.75 87 PHE A N 1
ATOM 681 C CA . PHE A 1 87 ? -0.525 -5.303 -18.121 1.00 94.75 87 PHE A CA 1
ATOM 682 C C . PHE A 1 87 ? 0.185 -4.019 -18.563 1.00 94.75 87 PHE A C 1
ATOM 684 O O . PHE A 1 87 ? -0.287 -3.384 -19.500 1.00 94.75 87 PHE A O 1
ATOM 691 N N . MET A 1 88 ? 1.314 -3.614 -17.965 1.00 93.00 88 MET A N 1
ATOM 692 C CA . MET A 1 88 ? 1.922 -2.279 -18.170 1.00 93.00 88 MET A CA 1
ATOM 693 C C . MET A 1 88 ? 2.325 -1.907 -19.609 1.00 93.00 88 MET A C 1
ATOM 695 O O . MET A 1 88 ? 2.609 -0.741 -19.883 1.00 93.00 88 MET A O 1
ATOM 699 N N . PHE A 1 89 ? 2.362 -2.866 -20.537 1.00 93.25 89 PHE A N 1
ATOM 700 C CA . PHE A 1 89 ? 2.605 -2.622 -21.966 1.00 93.25 89 PHE A CA 1
ATOM 701 C C . PHE A 1 89 ? 1.428 -3.051 -22.853 1.00 93.25 89 PHE A C 1
ATOM 703 O O . PHE A 1 89 ? 1.615 -3.325 -24.035 1.00 93.25 89 PHE A O 1
ATOM 710 N N . THR A 1 90 ? 0.234 -3.139 -22.273 1.00 94.44 90 THR A N 1
ATOM 711 C CA . THR A 1 90 ? -1.002 -3.565 -22.933 1.00 94.44 90 THR A CA 1
ATOM 712 C C . THR A 1 90 ? -2.079 -2.494 -22.780 1.00 94.44 90 THR A C 1
ATOM 714 O O . THR A 1 90 ? -2.041 -1.691 -21.844 1.00 94.44 90 THR A O 1
ATOM 717 N N . ASP A 1 91 ? -3.087 -2.537 -23.649 1.00 92.31 91 ASP A N 1
ATOM 718 C CA . ASP A 1 91 ? -4.249 -1.643 -23.577 1.00 92.31 91 ASP A CA 1
ATOM 719 C C . ASP A 1 91 ? -5.209 -1.991 -22.421 1.00 92.31 91 ASP A C 1
ATOM 721 O O . ASP A 1 91 ? -6.162 -1.259 -22.159 1.00 92.31 91 ASP A O 1
ATOM 725 N N . GLU A 1 92 ? -4.956 -3.084 -21.691 1.00 92.94 92 GLU A N 1
ATOM 726 C CA . GLU A 1 92 ? -5.751 -3.513 -20.533 1.00 92.94 92 GLU A CA 1
ATOM 727 C C . GLU A 1 92 ? -5.359 -2.784 -19.236 1.00 92.94 92 GLU A C 1
ATOM 729 O O . GLU A 1 92 ? -6.145 -2.745 -18.283 1.00 92.94 92 GLU A O 1
ATOM 734 N N . LEU A 1 93 ? -4.177 -2.148 -19.195 1.00 91.75 93 LEU A N 1
ATOM 735 C CA . LEU A 1 93 ? -3.670 -1.458 -18.003 1.00 91.75 93 LEU A CA 1
ATOM 736 C C . LEU A 1 93 ? -4.653 -0.428 -17.419 1.00 91.75 93 LEU A C 1
ATOM 738 O O . LEU A 1 93 ? -4.799 -0.413 -16.192 1.00 91.75 93 LEU A O 1
ATOM 742 N N . PRO A 1 94 ? -5.329 0.433 -18.211 1.00 90.94 94 PRO A N 1
ATOM 743 C CA . PRO A 1 94 ? -6.251 1.421 -17.659 1.00 90.94 94 PRO A CA 1
ATOM 744 C C . PRO A 1 94 ? -7.444 0.774 -16.948 1.00 90.94 94 PRO A C 1
ATOM 746 O O . PRO A 1 94 ? -7.767 1.161 -15.826 1.00 90.94 94 PRO A O 1
ATOM 749 N N . ALA A 1 95 ? -8.055 -0.247 -17.557 1.00 91.62 95 ALA A N 1
ATOM 750 C CA . ALA A 1 95 ? -9.193 -0.956 -16.973 1.00 91.62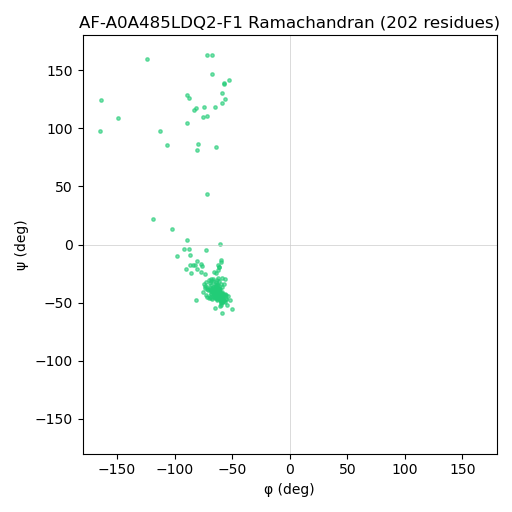 95 ALA A CA 1
ATOM 751 C C . ALA A 1 95 ? -8.787 -1.724 -15.704 1.00 91.62 95 ALA A C 1
ATOM 753 O O . ALA A 1 95 ? -9.473 -1.651 -14.682 1.00 91.62 95 ALA A O 1
ATOM 754 N N . PHE A 1 96 ? -7.634 -2.399 -15.737 1.00 95.31 96 PHE A N 1
ATOM 755 C CA . PHE A 1 96 ? -7.059 -3.054 -14.564 1.00 95.31 96 PHE A CA 1
ATOM 756 C C . PHE A 1 96 ? -6.801 -2.056 -13.423 1.00 95.31 96 PHE A C 1
ATOM 758 O O . PHE A 1 96 ? -7.236 -2.272 -12.289 1.00 95.31 96 PHE A O 1
ATOM 765 N N . SER A 1 97 ? -6.140 -0.936 -13.730 1.00 91.62 97 SER A N 1
ATOM 766 C CA . SER A 1 97 ? -5.798 0.100 -12.748 1.00 91.62 97 SER A CA 1
ATOM 767 C C . SER A 1 97 ? -7.052 0.697 -12.120 1.00 91.62 97 SER A C 1
ATOM 769 O O . SER A 1 97 ? -7.113 0.837 -10.902 1.00 91.62 97 SER A O 1
ATOM 771 N N . GLN A 1 98 ? -8.087 0.958 -12.924 1.00 89.56 98 GLN A N 1
ATOM 772 C CA . GLN A 1 98 ? -9.381 1.424 -12.433 1.00 89.56 98 GLN A CA 1
ATOM 773 C C . GLN A 1 98 ? -10.000 0.429 -11.440 1.00 89.56 98 GLN A C 1
ATOM 775 O O . GLN A 1 98 ? -10.441 0.830 -10.362 1.00 89.56 98 GLN A O 1
ATOM 780 N N . GLY A 1 99 ? -9.995 -0.869 -11.761 1.00 92.44 99 GLY A N 1
ATOM 781 C CA . GLY A 1 99 ? -10.490 -1.914 -10.862 1.00 92.44 99 GLY A CA 1
ATOM 782 C C . GLY A 1 99 ? -9.745 -1.942 -9.524 1.00 92.44 99 GLY A C 1
ATOM 783 O O . GLY A 1 99 ? -10.369 -2.000 -8.463 1.00 92.44 99 GLY A O 1
ATOM 784 N N . ILE A 1 100 ? -8.415 -1.833 -9.552 1.00 96.00 100 ILE A N 1
ATOM 785 C CA . ILE A 1 100 ? -7.583 -1.743 -8.345 1.00 96.00 100 ILE A CA 1
ATOM 786 C C . ILE A 1 100 ? -7.890 -0.472 -7.539 1.00 96.00 100 ILE A C 1
ATOM 788 O O . ILE A 1 100 ? -8.064 -0.546 -6.320 1.00 96.00 100 ILE A O 1
ATOM 792 N N . THR A 1 101 ? -8.010 0.689 -8.190 1.00 93.81 101 THR A N 1
ATOM 793 C CA . THR A 1 101 ? -8.354 1.954 -7.523 1.00 93.81 101 THR A CA 1
ATOM 794 C C . THR A 1 101 ? -9.689 1.852 -6.793 1.00 93.81 101 THR A C 1
ATOM 796 O O . THR A 1 101 ? -9.775 2.247 -5.631 1.00 93.81 101 THR A O 1
ATOM 799 N N . MET A 1 102 ? -10.711 1.258 -7.417 1.00 91.44 102 MET A N 1
ATOM 800 C CA . MET A 1 102 ? -12.018 1.063 -6.781 1.00 91.44 102 MET A CA 1
ATOM 801 C C . MET A 1 102 ? -11.936 0.178 -5.533 1.00 91.44 102 MET A C 1
ATOM 803 O O . MET A 1 102 ? -12.601 0.459 -4.533 1.00 91.44 102 MET A O 1
ATOM 807 N N . GLN A 1 103 ? -11.085 -0.852 -5.546 1.00 95.38 103 GLN A N 1
ATOM 808 C CA . GLN A 1 103 ? -10.851 -1.682 -4.364 1.00 95.38 103 GLN A CA 1
ATOM 809 C C . GLN A 1 103 ? -10.188 -0.886 -3.231 1.00 95.38 103 GLN A C 1
ATOM 811 O O . GLN A 1 103 ? -10.659 -0.953 -2.095 1.00 95.38 103 GLN A O 1
ATOM 816 N N . PHE A 1 104 ? -9.151 -0.089 -3.519 1.00 95.81 104 PHE A N 1
ATOM 817 C CA . PHE A 1 104 ? -8.530 0.773 -2.506 1.00 95.81 104 PHE A CA 1
ATOM 818 C C . PHE A 1 104 ? -9.511 1.805 -1.941 1.00 95.81 104 PHE A C 1
ATOM 820 O O . PHE A 1 104 ? -9.567 1.975 -0.724 1.00 95.81 104 PHE A O 1
ATOM 827 N N . VAL A 1 105 ? -10.317 2.449 -2.795 1.00 93.06 105 VAL A N 1
ATOM 828 C CA . VAL A 1 105 ? -11.355 3.406 -2.376 1.00 93.06 105 VAL A CA 1
ATOM 829 C C . VAL A 1 105 ? -12.367 2.738 -1.448 1.00 93.06 105 VAL A C 1
ATOM 831 O O . VAL A 1 105 ? -12.645 3.264 -0.372 1.00 93.06 105 VAL A O 1
ATOM 834 N N . SER A 1 106 ? -12.874 1.560 -1.822 1.00 92.62 106 SER A N 1
ATOM 835 C CA . SER A 1 106 ? -13.822 0.794 -1.006 1.00 92.62 106 SER A CA 1
ATOM 836 C C . SER A 1 106 ? -13.260 0.502 0.390 1.00 92.62 106 SER A C 1
ATOM 838 O O . SER A 1 106 ? -13.905 0.819 1.390 1.00 92.62 106 SER A O 1
ATOM 840 N N . ILE A 1 107 ? -12.029 -0.016 0.475 1.00 96.00 107 ILE A N 1
ATOM 841 C CA . ILE A 1 107 ? -11.392 -0.343 1.759 1.00 96.00 107 ILE A CA 1
ATOM 842 C C . ILE A 1 107 ? -11.145 0.924 2.587 1.00 96.00 107 ILE A C 1
ATOM 844 O O . ILE A 1 107 ? -11.422 0.944 3.784 1.00 96.00 107 ILE A O 1
ATOM 848 N N . SER A 1 108 ? -10.626 1.994 1.981 1.00 95.62 108 SER A N 1
ATOM 849 C CA . SER A 1 108 ? -10.342 3.240 2.704 1.00 95.62 108 SER A CA 1
ATOM 850 C C . SER A 1 108 ? -11.613 3.905 3.228 1.00 95.62 108 SER A C 1
ATOM 852 O O . SER A 1 108 ? -11.626 4.380 4.360 1.00 95.62 108 SER A O 1
ATOM 854 N N . ASN A 1 109 ? -12.708 3.868 2.469 1.00 93.94 109 ASN A N 1
ATOM 855 C CA . ASN A 1 109 ? -13.993 4.374 2.940 1.00 93.94 109 ASN A CA 1
ATOM 856 C C . ASN A 1 109 ? -14.540 3.554 4.117 1.00 93.94 109 ASN A C 1
ATOM 858 O O . ASN A 1 109 ? -14.998 4.151 5.090 1.00 93.94 109 ASN A O 1
ATOM 862 N N . GLN A 1 110 ? -14.434 2.220 4.073 1.00 94.94 110 GLN A N 1
ATOM 863 C CA . GLN A 1 110 ? -14.811 1.364 5.206 1.00 94.94 110 GLN A CA 1
ATOM 864 C C . GLN A 1 110 ? -13.979 1.689 6.450 1.00 94.94 110 GLN A C 1
ATOM 866 O O . GLN A 1 110 ? -14.539 1.932 7.512 1.00 94.94 110 GLN A O 1
ATOM 871 N N . VAL A 1 111 ? -12.652 1.802 6.325 1.00 96.12 111 VAL A N 1
ATOM 872 C CA . VAL A 1 111 ? -11.792 2.169 7.464 1.00 96.12 111 VAL A CA 1
ATOM 873 C C . VAL A 1 111 ? -12.140 3.555 8.021 1.00 96.12 111 VAL A C 1
ATOM 875 O O . VAL A 1 111 ? -12.189 3.724 9.237 1.00 96.12 111 VAL A O 1
ATOM 878 N N . ASN A 1 112 ? -12.431 4.536 7.163 1.00 95.75 112 ASN A N 1
ATOM 879 C CA . ASN A 1 112 ? -12.858 5.868 7.599 1.00 95.75 112 ASN A CA 1
ATOM 880 C C . ASN A 1 112 ? -14.229 5.853 8.292 1.00 95.75 112 ASN A C 1
ATOM 882 O O . ASN A 1 112 ? -14.482 6.681 9.166 1.00 95.75 112 ASN A O 1
ATOM 886 N N . ALA A 1 113 ? -15.134 4.950 7.908 1.00 94.88 113 ALA A N 1
ATOM 887 C CA . ALA A 1 113 ? -16.380 4.734 8.638 1.00 94.88 113 ALA A CA 1
ATOM 888 C C . ALA A 1 113 ? -16.099 4.126 10.022 1.00 94.88 113 ALA A C 1
ATOM 890 O O . ALA A 1 113 ? -16.556 4.686 11.013 1.00 94.88 113 ALA A O 1
ATOM 891 N N . ILE A 1 114 ? -15.254 3.087 10.110 1.00 95.75 114 ILE A N 1
ATOM 892 C CA . ILE A 1 114 ? -14.876 2.451 11.387 1.00 95.75 114 ILE A CA 1
ATOM 893 C C . ILE A 1 114 ? -14.272 3.487 12.340 1.00 95.75 114 ILE A C 1
ATOM 895 O O . ILE A 1 114 ? -14.679 3.585 13.495 1.00 95.75 114 ILE A O 1
ATOM 899 N N . GLU A 1 115 ? -13.328 4.290 11.846 1.00 96.19 115 GLU A N 1
ATOM 900 C CA . GLU A 1 115 ? -12.674 5.348 12.618 1.00 96.19 115 GLU A CA 1
ATOM 901 C C . GLU A 1 115 ? -13.688 6.348 13.186 1.00 96.19 115 GLU A C 1
ATOM 903 O O . GLU A 1 115 ? -13.670 6.633 14.385 1.00 96.19 115 GLU A O 1
ATOM 908 N N . ARG A 1 116 ? -14.612 6.840 12.350 1.00 95.12 116 ARG A N 1
ATOM 909 C CA . ARG A 1 116 ? -15.671 7.768 12.777 1.00 95.12 116 ARG A CA 1
ATOM 910 C C . ARG A 1 116 ? -16.583 7.144 13.831 1.00 95.12 116 ARG A C 1
ATOM 912 O O . ARG A 1 116 ? -16.876 7.796 14.834 1.00 95.12 116 ARG A O 1
ATOM 919 N N . THR A 1 117 ? -16.998 5.894 13.637 1.00 95.31 117 THR A N 1
ATOM 920 C CA . THR A 1 117 ? -17.862 5.183 14.583 1.00 95.31 117 THR A CA 1
ATOM 921 C C . THR A 1 117 ? -17.162 4.969 15.924 1.00 95.31 117 THR A C 1
ATOM 923 O O . THR A 1 117 ? -17.748 5.272 16.962 1.00 95.31 117 THR A O 1
ATOM 926 N N . LEU A 1 118 ? -15.895 4.544 15.932 1.00 94.44 118 LEU A N 1
ATOM 927 C CA . LEU A 1 118 ? -15.106 4.422 17.164 1.00 94.44 118 LEU A CA 1
ATOM 928 C C . LEU A 1 118 ? -15.005 5.761 17.896 1.00 94.44 118 LEU A C 1
ATOM 930 O O . LEU A 1 118 ? -15.251 5.824 19.096 1.00 94.44 118 LEU A O 1
ATOM 934 N N . ARG A 1 119 ? -14.740 6.849 17.166 1.00 94.81 119 ARG A N 1
ATOM 935 C CA . ARG A 1 119 ? -14.662 8.201 17.735 1.00 94.81 119 ARG A CA 1
ATOM 936 C C . ARG A 1 119 ? -15.976 8.667 18.374 1.00 94.81 119 ARG A C 1
ATOM 938 O O . ARG A 1 119 ? -15.942 9.442 19.325 1.00 94.81 119 ARG A O 1
ATOM 945 N N . SER A 1 120 ? -17.126 8.228 17.860 1.00 93.88 120 SER A N 1
ATOM 946 C CA . SER A 1 120 ? -18.436 8.577 18.430 1.00 93.88 120 SER A CA 1
ATOM 947 C C . SER A 1 120 ? -18.800 7.802 19.703 1.00 93.88 120 SER A C 1
ATOM 949 O O . SER A 1 120 ? -19.694 8.229 20.437 1.00 93.88 120 SER A O 1
ATOM 951 N N . LYS A 1 121 ? -18.129 6.680 19.997 1.00 92.56 121 LYS A N 1
ATOM 952 C CA . LYS A 1 121 ? -18.423 5.863 21.180 1.00 92.56 121 LYS A CA 1
ATOM 953 C C . LYS A 1 121 ? -17.710 6.449 22.400 1.00 92.56 121 LYS A C 1
ATOM 955 O O . LYS A 1 121 ? -16.489 6.443 22.482 1.00 92.56 121 LYS A O 1
ATOM 960 N N . ALA A 1 122 ? -18.486 6.918 23.379 1.00 87.56 122 ALA A N 1
ATOM 961 C CA . ALA A 1 122 ? -17.970 7.610 24.566 1.00 87.56 122 ALA A CA 1
ATOM 962 C C . ALA A 1 122 ? -17.038 6.760 25.452 1.00 87.56 122 ALA A C 1
ATOM 964 O O . ALA A 1 122 ? -16.269 7.312 26.233 1.00 87.56 122 ALA A O 1
ATOM 965 N N . THR A 1 123 ? -17.126 5.433 25.356 1.00 87.38 123 THR A N 1
ATOM 966 C CA . THR A 1 123 ? -16.306 4.493 26.131 1.00 87.38 123 THR A CA 1
ATOM 967 C C . THR A 1 123 ? -14.963 4.178 25.476 1.00 87.38 123 THR A C 1
ATOM 969 O O . THR A 1 123 ? -14.146 3.532 26.113 1.00 87.38 123 THR A O 1
ATOM 972 N N . VAL A 1 124 ? -14.735 4.601 24.226 1.00 90.94 124 VAL A N 1
ATOM 973 C CA . VAL A 1 124 ? -13.519 4.275 23.470 1.00 90.94 124 VAL A CA 1
ATOM 974 C C . VAL A 1 124 ? -12.422 5.303 23.769 1.00 90.94 124 VAL A C 1
ATOM 976 O O . VAL A 1 124 ? -12.651 6.505 23.582 1.00 90.94 124 VAL A O 1
ATOM 979 N N . PRO A 1 125 ? -11.216 4.875 24.183 1.00 91.94 125 PRO A N 1
ATOM 980 C CA . PRO A 1 125 ? -10.073 5.767 24.328 1.00 91.94 125 PRO A CA 1
ATOM 981 C C . PRO A 1 125 ? -9.748 6.485 23.015 1.00 91.94 125 PRO A C 1
ATOM 983 O O . PRO A 1 125 ? -9.728 5.881 21.944 1.00 91.94 125 PRO A O 1
ATOM 986 N N . ALA A 1 126 ? -9.422 7.779 23.079 1.00 93.12 126 ALA A N 1
ATOM 987 C CA . ALA A 1 126 ? -9.109 8.577 21.887 1.00 93.12 126 ALA A CA 1
ATOM 988 C C . ALA A 1 126 ? -7.869 8.078 21.109 1.00 93.12 126 ALA A C 1
ATOM 990 O O . ALA A 1 126 ? -7.694 8.432 19.937 1.00 93.12 126 ALA A O 1
ATOM 991 N N . SER A 1 127 ? -7.015 7.261 21.737 1.00 94.19 127 SER A N 1
ATOM 992 C CA . SER A 1 127 ? -5.856 6.626 21.105 1.00 94.19 127 SER A CA 1
ATOM 993 C C . SER A 1 127 ? -6.267 5.663 19.988 1.00 94.19 127 SER A C 1
ATOM 995 O O . SER A 1 127 ? -5.684 5.729 18.907 1.00 94.19 127 SER A O 1
ATOM 997 N N . MET A 1 128 ? -7.315 4.853 20.173 1.00 94.81 128 MET A N 1
ATOM 998 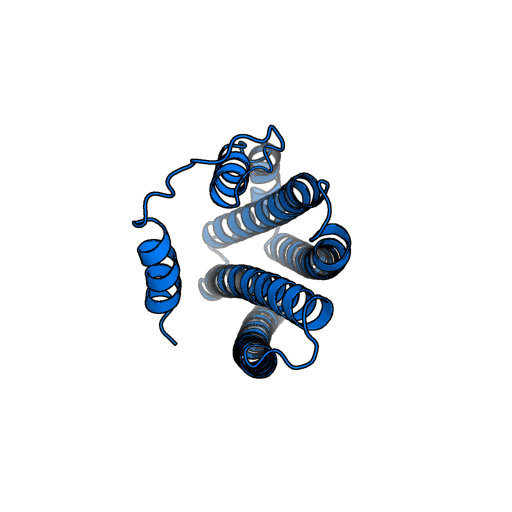C CA . MET A 1 128 ? -7.760 3.861 19.183 1.00 94.81 128 MET A CA 1
ATOM 999 C C . MET A 1 128 ? -8.136 4.473 17.816 1.00 94.81 128 MET A C 1
ATOM 1001 O O . MET A 1 128 ? -7.492 4.133 16.819 1.00 94.81 128 MET A O 1
ATOM 1005 N N . PRO A 1 129 ? -9.105 5.409 17.703 1.00 95.94 129 PRO A N 1
ATOM 1006 C CA . PRO A 1 129 ? -9.418 6.040 16.419 1.00 95.94 129 PRO A CA 1
ATOM 1007 C C . PRO A 1 129 ? -8.228 6.834 15.853 1.00 95.94 129 PRO A C 1
ATOM 1009 O O . PRO A 1 129 ? -8.058 6.916 14.634 1.00 95.94 129 PRO A O 1
ATOM 1012 N N . SER A 1 130 ? -7.353 7.372 16.712 1.00 96.75 130 SER A N 1
ATOM 1013 C CA . SER A 1 130 ? -6.124 8.044 16.269 1.00 96.75 130 SER A CA 1
ATOM 1014 C C . SER A 1 130 ? -5.146 7.073 15.599 1.00 96.75 130 SER A C 1
ATOM 1016 O O . SER A 1 130 ? -4.600 7.397 14.546 1.00 96.75 130 SER A O 1
ATOM 1018 N N . LEU A 1 131 ? -4.968 5.862 16.138 1.00 97.56 131 LEU A N 1
ATOM 1019 C CA . LEU A 1 131 ? -4.147 4.810 15.529 1.00 97.56 131 LEU A CA 1
ATOM 1020 C C . LEU A 1 131 ? -4.687 4.392 14.155 1.00 97.56 131 LEU A C 1
ATOM 1022 O O . LEU A 1 131 ? -3.915 4.325 13.199 1.00 97.56 131 LEU A O 1
ATOM 1026 N N . LEU A 1 132 ? -6.007 4.205 14.007 1.00 97.69 132 LEU A N 1
ATOM 1027 C CA . LEU A 1 132 ? -6.622 3.909 12.702 1.00 97.69 132 LEU A CA 1
ATOM 1028 C C . LEU A 1 132 ? -6.342 5.017 11.678 1.00 97.69 132 LEU A C 1
ATOM 1030 O O . LEU A 1 132 ? -6.048 4.739 10.511 1.00 97.69 132 LEU A O 1
ATOM 1034 N N . ARG A 1 133 ? -6.404 6.279 12.112 1.00 97.75 133 ARG A N 1
ATOM 1035 C CA . ARG A 1 133 ? -6.105 7.436 11.265 1.00 97.75 133 ARG A CA 1
ATOM 1036 C C . ARG A 1 133 ? -4.631 7.508 10.860 1.00 97.75 133 ARG A C 1
ATOM 1038 O O . ARG A 1 133 ? -4.341 7.864 9.714 1.00 97.75 133 ARG A O 1
ATOM 1045 N N . HIS A 1 134 ? -3.707 7.166 11.757 1.00 98.19 134 HIS A N 1
ATOM 1046 C CA . HIS A 1 134 ? -2.287 7.059 11.417 1.00 98.19 134 HIS A CA 1
ATOM 1047 C C . HIS A 1 134 ? -2.057 5.953 10.387 1.00 98.19 134 HIS A C 1
ATOM 1049 O O . HIS A 1 134 ? -1.471 6.225 9.343 1.00 98.19 134 HIS A O 1
ATOM 1055 N N . VAL A 1 135 ? -2.646 4.766 10.585 1.00 98.38 135 VAL A N 1
ATOM 1056 C CA . VAL A 1 135 ? -2.599 3.684 9.587 1.00 98.38 135 VAL A CA 1
ATOM 1057 C C . VAL A 1 135 ? -3.144 4.150 8.233 1.00 98.38 135 VAL A C 1
ATOM 1059 O O . VAL A 1 135 ? -2.526 3.879 7.212 1.00 98.38 135 VAL A O 1
ATOM 1062 N N . GLN A 1 136 ? -4.263 4.884 8.182 1.00 97.69 136 GLN A N 1
ATOM 1063 C CA . GLN A 1 136 ? -4.775 5.441 6.917 1.00 97.69 136 GLN A CA 1
ATOM 1064 C C . GLN A 1 136 ? -3.804 6.416 6.240 1.00 97.69 136 GLN A C 1
ATOM 1066 O O . GLN A 1 136 ? -3.699 6.427 5.013 1.00 97.69 136 GLN A O 1
ATOM 1071 N N . SER A 1 137 ? -3.108 7.236 7.024 1.00 97.81 137 SER A N 1
ATOM 1072 C CA . SER A 1 137 ? -2.158 8.222 6.501 1.00 97.81 137 SER A CA 1
ATOM 1073 C C . SER A 1 137 ? -0.926 7.536 5.908 1.00 97.81 137 SER A C 1
ATOM 1075 O O . SER A 1 137 ? -0.541 7.844 4.781 1.00 97.81 137 SER A O 1
ATOM 1077 N N . GLU A 1 138 ? -0.380 6.550 6.617 1.00 98.31 138 GLU A N 1
ATOM 1078 C CA . GLU A 1 138 ? 0.740 5.731 6.149 1.00 98.31 138 GLU A CA 1
ATOM 1079 C C . GLU A 1 138 ? 0.346 4.879 4.930 1.00 98.31 138 GLU A C 1
ATOM 1081 O O . GLU A 1 138 ? 1.085 4.801 3.953 1.00 98.31 138 GLU A O 1
ATOM 1086 N N . GLU A 1 139 ? -0.859 4.300 4.913 1.00 98.31 139 GLU A N 1
ATOM 1087 C CA . GLU A 1 139 ? -1.359 3.533 3.763 1.00 98.31 139 GLU A CA 1
ATOM 1088 C C . GLU A 1 139 ? -1.526 4.391 2.504 1.00 98.31 139 GLU A C 1
ATOM 1090 O O . GLU A 1 139 ? -1.268 3.933 1.390 1.00 98.31 139 GLU A O 1
ATOM 1095 N N . LYS A 1 140 ? -1.911 5.661 2.660 1.00 96.88 140 LYS A N 1
ATOM 1096 C CA . LYS A 1 140 ? -1.943 6.607 1.543 1.00 96.88 140 LYS A CA 1
ATOM 1097 C C . LYS A 1 140 ? -0.541 6.842 0.978 1.00 96.88 140 LYS A C 1
ATOM 1099 O O . LYS A 1 140 ? -0.374 6.834 -0.241 1.00 96.88 140 LYS A O 1
ATOM 1104 N N . GLU A 1 141 ? 0.453 7.055 1.838 1.00 96.94 141 GLU A N 1
ATOM 1105 C CA . GLU A 1 141 ? 1.843 7.251 1.411 1.00 96.94 141 GLU A CA 1
ATOM 1106 C C . GLU A 1 141 ? 2.402 5.990 0.740 1.00 96.94 141 GLU A C 1
ATOM 1108 O O . GLU A 1 141 ? 2.972 6.065 -0.351 1.00 96.94 141 GLU A O 1
ATOM 1113 N N . LYS A 1 142 ? 2.142 4.817 1.328 1.00 98.12 142 LYS A N 1
ATOM 1114 C CA . LYS A 1 142 ? 2.503 3.511 0.772 1.00 98.12 142 LYS A CA 1
ATOM 1115 C C . LYS A 1 142 ? 1.942 3.315 -0.632 1.00 98.12 142 LYS A C 1
ATOM 1117 O O . LYS A 1 142 ? 2.692 2.923 -1.520 1.00 98.12 142 LYS A O 1
ATOM 1122 N N . LEU A 1 143 ? 0.663 3.622 -0.862 1.00 97.81 143 LEU A N 1
ATOM 1123 C CA . LEU A 1 143 ? 0.032 3.482 -2.178 1.00 97.81 143 LEU A CA 1
ATOM 1124 C C . LEU A 1 143 ? 0.673 4.380 -3.241 1.00 97.81 143 LEU A C 1
ATOM 1126 O O . LEU A 1 143 ? 0.921 3.935 -4.368 1.00 97.81 143 LEU A O 1
ATOM 1130 N N . LEU A 1 144 ? 0.969 5.632 -2.886 1.00 95.88 144 LEU A N 1
ATOM 1131 C CA . LEU A 1 144 ? 1.661 6.562 -3.779 1.00 95.88 144 LEU A CA 1
ATOM 1132 C C . LEU A 1 144 ? 3.052 6.037 -4.140 1.00 95.88 144 LEU A C 1
ATOM 1134 O O . LEU A 1 144 ? 3.425 6.019 -5.314 1.00 95.88 144 LEU A O 1
ATOM 1138 N N . LEU A 1 145 ? 3.794 5.555 -3.145 1.00 96.81 145 LEU A N 1
ATOM 1139 C CA . LEU A 1 145 ? 5.146 5.057 -3.343 1.00 96.81 145 LEU A CA 1
ATOM 1140 C C . LEU A 1 145 ? 5.177 3.725 -4.107 1.00 96.81 145 LEU A C 1
ATOM 1142 O O . LEU A 1 145 ? 6.008 3.568 -4.997 1.00 96.81 145 LEU A O 1
ATOM 1146 N N . THR A 1 146 ? 4.237 2.808 -3.850 1.00 98.00 146 THR A N 1
ATOM 1147 C CA . THR A 1 146 ? 4.039 1.597 -4.666 1.00 98.00 146 THR A CA 1
ATOM 1148 C C . THR A 1 146 ? 3.823 1.977 -6.130 1.00 98.00 146 THR A C 1
ATOM 1150 O O . THR A 1 146 ? 4.485 1.431 -7.010 1.00 98.00 146 THR A O 1
ATOM 1153 N N . S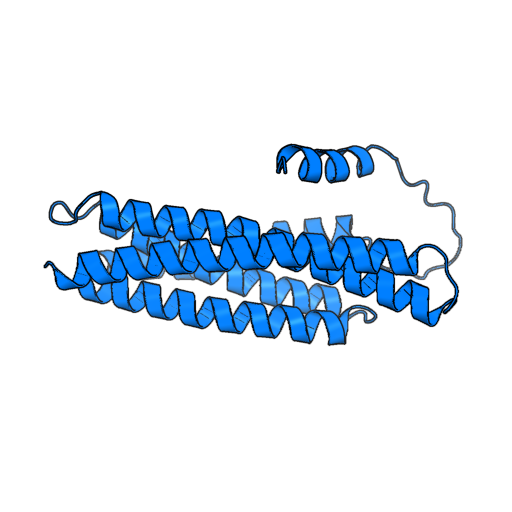ER A 1 147 ? 2.954 2.954 -6.401 1.00 96.25 147 SER A N 1
ATOM 1154 C CA . SER A 1 147 ? 2.681 3.416 -7.768 1.00 96.25 147 SER A CA 1
ATOM 1155 C C . SER A 1 147 ? 3.933 3.999 -8.435 1.00 96.25 147 SER A C 1
ATOM 1157 O O . SER A 1 147 ? 4.229 3.679 -9.585 1.00 96.25 147 SER A O 1
ATOM 1159 N N . ALA A 1 148 ? 4.713 4.806 -7.708 1.00 95.75 148 ALA A N 1
ATOM 1160 C CA . ALA A 1 148 ? 5.966 5.372 -8.206 1.00 95.75 148 ALA A CA 1
ATOM 1161 C C . ALA A 1 148 ? 7.017 4.290 -8.515 1.00 95.75 148 ALA A C 1
ATOM 1163 O O . ALA A 1 148 ? 7.630 4.319 -9.582 1.00 95.75 148 ALA A O 1
ATOM 1164 N N . ILE A 1 149 ? 7.181 3.300 -7.629 1.00 97.62 149 ILE A N 1
ATOM 1165 C CA . ILE A 1 149 ? 8.084 2.158 -7.836 1.00 97.62 149 ILE A CA 1
ATOM 1166 C C . ILE A 1 149 ? 7.686 1.371 -9.087 1.00 97.62 149 ILE A C 1
ATOM 1168 O O . ILE A 1 149 ? 8.553 1.006 -9.880 1.00 97.62 149 ILE A O 1
ATOM 1172 N N . LEU A 1 150 ? 6.393 1.104 -9.280 1.00 96.81 150 LEU A N 1
ATOM 1173 C CA . LEU A 1 150 ? 5.890 0.356 -10.434 1.00 96.81 150 LEU A CA 1
ATOM 1174 C C . LEU A 1 150 ? 6.129 1.100 -11.753 1.00 96.81 150 LEU A C 1
ATOM 1176 O O . LEU A 1 150 ? 6.616 0.504 -12.715 1.00 96.81 150 LEU A O 1
ATOM 1180 N N . LEU A 1 151 ? 5.879 2.410 -11.783 1.00 96.25 151 LEU A N 1
ATOM 1181 C CA . LEU A 1 151 ? 6.202 3.242 -12.943 1.00 96.25 151 LEU A CA 1
ATOM 1182 C C . LEU A 1 151 ? 7.703 3.230 -13.251 1.00 96.25 151 LEU A C 1
ATOM 1184 O O . LEU A 1 151 ? 8.088 3.169 -14.417 1.00 96.25 151 LEU A O 1
ATOM 1188 N N . GLU A 1 152 ? 8.556 3.236 -12.228 1.00 96.44 152 GLU A N 1
ATOM 1189 C CA . GLU A 1 152 ? 10.002 3.222 -12.441 1.00 96.44 152 GLU A CA 1
ATOM 1190 C C . GLU A 1 152 ? 10.530 1.860 -12.889 1.00 96.44 152 GLU A C 1
ATOM 1192 O O . GLU A 1 152 ? 11.390 1.793 -13.767 1.00 96.44 152 GLU A O 1
ATOM 1197 N N . LYS A 1 153 ? 9.929 0.767 -12.409 1.00 96.62 153 LYS A N 1
ATOM 1198 C CA . LYS A 1 153 ? 10.157 -0.579 -12.954 1.00 96.62 153 LYS A CA 1
ATOM 1199 C C . LYS A 1 153 ? 9.745 -0.678 -14.424 1.00 96.62 153 LYS A C 1
ATOM 1201 O O . LYS A 1 153 ? 10.464 -1.283 -15.215 1.00 96.62 153 LYS A O 1
ATOM 1206 N N . MET A 1 154 ? 8.632 -0.054 -14.810 1.00 95.50 154 MET A N 1
ATOM 1207 C CA . MET A 1 154 ? 8.201 0.011 -16.209 1.00 95.50 154 MET A CA 1
ATOM 1208 C C . MET A 1 154 ? 9.212 0.775 -17.078 1.00 95.50 154 MET A C 1
ATOM 1210 O O . MET A 1 154 ? 9.532 0.315 -18.178 1.00 95.50 154 MET A O 1
ATOM 1214 N N . ARG A 1 155 ? 9.743 1.912 -16.599 1.00 94.44 155 ARG A N 1
ATOM 1215 C CA . ARG A 1 155 ? 10.794 2.669 -17.309 1.00 94.44 155 ARG A CA 1
ATOM 1216 C C . ARG A 1 155 ? 12.072 1.854 -17.457 1.00 94.44 155 ARG A C 1
ATOM 1218 O O . ARG A 1 155 ? 12.572 1.746 -18.574 1.00 94.44 155 ARG A O 1
ATOM 1225 N N . LEU A 1 156 ? 12.529 1.225 -16.374 1.00 95.75 156 LEU A N 1
ATOM 1226 C CA . LEU A 1 156 ? 13.679 0.324 -16.382 1.00 95.75 156 LEU A CA 1
ATOM 1227 C C . LEU A 1 156 ? 13.496 -0.787 -17.421 1.00 95.75 156 LEU A C 1
ATOM 1229 O O . LEU A 1 156 ? 14.329 -0.948 -18.304 1.00 95.75 156 LEU A O 1
ATOM 1233 N N . GLN A 1 157 ? 12.366 -1.498 -17.393 1.00 95.19 157 GLN A N 1
ATOM 1234 C CA . GLN A 1 157 ? 12.120 -2.596 -18.327 1.00 95.19 157 GLN A CA 1
ATOM 1235 C C . GLN A 1 157 ? 12.030 -2.130 -19.786 1.00 95.19 157 GLN A C 1
ATOM 1237 O O . GLN A 1 157 ? 12.409 -2.878 -20.687 1.00 95.19 157 GLN A O 1
ATOM 1242 N N . ARG A 1 158 ? 11.534 -0.914 -20.043 1.00 94.44 158 ARG A N 1
ATOM 1243 C CA . ARG A 1 158 ? 11.538 -0.324 -21.387 1.00 94.44 158 ARG A CA 1
ATOM 1244 C C . ARG A 1 158 ? 12.960 0.007 -21.846 1.00 94.44 158 ARG A C 1
ATOM 1246 O O . ARG A 1 158 ? 13.296 -0.355 -22.968 1.00 94.44 158 ARG A O 1
ATOM 1253 N N . ALA A 1 159 ? 13.767 0.639 -20.992 1.00 94.06 159 ALA A N 1
ATOM 1254 C CA . ALA A 1 159 ? 15.158 0.977 -21.291 1.00 94.06 159 ALA A CA 1
ATOM 1255 C C . ALA A 1 159 ? 15.979 -0.287 -21.576 1.00 94.06 159 ALA A C 1
ATOM 1257 O O . ALA A 1 159 ? 16.502 -0.435 -22.672 1.00 94.06 159 ALA A O 1
ATOM 1258 N N . THR A 1 160 ? 15.946 -1.275 -20.675 1.00 95.44 160 THR A N 1
ATOM 1259 C CA . THR A 1 160 ? 16.675 -2.544 -20.836 1.00 95.44 160 THR A CA 1
ATOM 1260 C C . THR A 1 160 ? 16.273 -3.322 -22.094 1.00 95.44 160 THR A C 1
ATOM 1262 O O . THR A 1 160 ? 17.107 -3.992 -22.694 1.00 95.44 160 THR A O 1
ATOM 1265 N N . LYS A 1 161 ? 14.998 -3.264 -22.510 1.00 94.31 161 LYS A N 1
ATOM 1266 C CA . LYS A 1 161 ? 14.541 -3.903 -23.758 1.00 94.31 161 LYS A CA 1
ATOM 1267 C C . LYS A 1 161 ? 15.012 -3.168 -25.014 1.00 94.31 161 LYS A C 1
ATOM 1269 O O . LYS A 1 161 ? 15.168 -3.816 -26.045 1.00 94.31 161 LYS A O 1
ATOM 1274 N N . ALA A 1 162 ? 15.147 -1.846 -24.951 1.00 95.25 162 ALA A N 1
ATOM 1275 C CA . ALA A 1 162 ? 15.544 -1.020 -26.086 1.00 95.25 162 ALA A CA 1
ATOM 1276 C C . ALA A 1 162 ? 17.066 -1.029 -26.283 1.00 95.25 162 ALA A C 1
ATOM 1278 O O . ALA A 1 162 ? 17.531 -1.252 -27.398 1.00 95.25 162 ALA A O 1
ATOM 1279 N N . ASP A 1 163 ? 17.814 -0.826 -25.200 1.00 95.50 163 ASP A N 1
ATOM 1280 C CA . ASP A 1 163 ? 19.273 -0.841 -25.167 1.00 95.50 163 ASP A CA 1
ATOM 1281 C C . ASP A 1 163 ? 19.756 -1.334 -23.786 1.00 95.50 163 ASP A C 1
ATOM 1283 O O . ASP A 1 163 ? 19.608 -0.625 -22.788 1.00 95.50 163 ASP A O 1
ATOM 1287 N N . PRO A 1 164 ? 20.323 -2.551 -23.692 1.00 93.69 164 PRO A N 1
ATOM 1288 C CA . PRO A 1 164 ? 20.851 -3.086 -22.438 1.00 93.69 164 PRO A CA 1
ATOM 1289 C C . PRO A 1 164 ? 22.000 -2.276 -21.819 1.00 93.69 164 PRO A C 1
ATOM 1291 O O . PRO A 1 164 ? 22.252 -2.434 -20.628 1.00 93.69 164 PRO A O 1
ATOM 1294 N N . GLU A 1 165 ? 22.678 -1.424 -22.595 1.00 94.50 165 GLU A N 1
ATOM 1295 C CA . GLU A 1 165 ? 23.794 -0.582 -22.141 1.00 94.50 165 GLU A CA 1
ATOM 1296 C C . GLU A 1 165 ? 23.368 0.884 -21.920 1.00 94.50 165 GLU A C 1
ATOM 1298 O O . GLU A 1 165 ? 24.212 1.772 -21.760 1.00 94.50 165 GLU A O 1
ATOM 1303 N N . ASP A 1 166 ? 22.057 1.158 -21.894 1.00 94.88 166 ASP A N 1
ATOM 1304 C CA . ASP A 1 166 ? 21.524 2.499 -21.664 1.00 94.88 166 ASP A CA 1
ATOM 1305 C C . ASP A 1 166 ? 22.006 3.048 -20.308 1.00 94.88 166 ASP A C 1
ATOM 1307 O O . ASP A 1 166 ? 21.740 2.496 -19.234 1.00 94.88 166 ASP A O 1
ATOM 1311 N N . ALA A 1 167 ? 22.691 4.193 -20.349 1.00 94.44 167 ALA A N 1
ATOM 1312 C CA . ALA A 1 167 ? 23.257 4.859 -19.177 1.00 94.44 167 ALA A CA 1
ATOM 1313 C C . ALA A 1 167 ? 22.211 5.256 -18.109 1.00 94.44 167 ALA A C 1
ATOM 1315 O O . ALA A 1 167 ? 22.579 5.562 -16.971 1.00 94.44 167 ALA A O 1
ATOM 1316 N N . SER A 1 168 ? 20.917 5.260 -18.445 1.00 93.19 168 SER A N 1
ATOM 1317 C CA . SER A 1 168 ? 19.809 5.512 -17.519 1.00 93.19 168 SER A CA 1
ATOM 1318 C C . SER A 1 168 ? 19.407 4.295 -16.676 1.00 93.19 168 SER A C 1
ATOM 1320 O O . SER A 1 168 ? 18.853 4.484 -15.591 1.00 93.1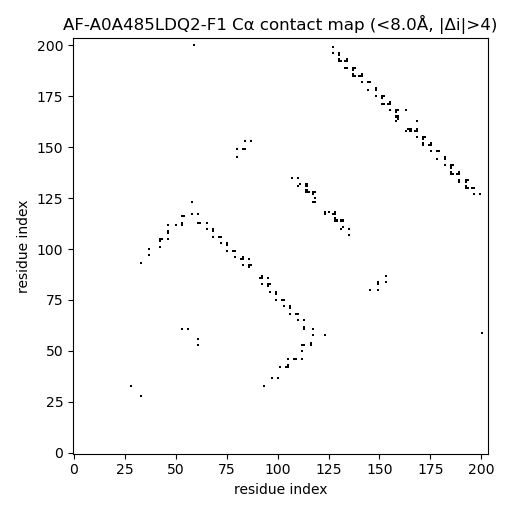9 168 SER A O 1
ATOM 1322 N N . ILE A 1 169 ? 19.737 3.066 -17.092 1.00 95.38 169 ILE A N 1
ATOM 1323 C CA . ILE A 1 169 ? 19.454 1.823 -16.347 1.00 95.38 169 ILE A CA 1
ATOM 1324 C C . ILE A 1 169 ? 19.921 1.903 -14.882 1.00 95.38 169 ILE A C 1
ATOM 1326 O O . ILE A 1 169 ? 19.070 1.782 -13.993 1.00 95.38 169 ILE A O 1
ATOM 1330 N N . PRO A 1 170 ? 21.203 2.202 -14.575 1.00 95.88 170 PRO A N 1
ATOM 1331 C CA . PRO A 1 170 ? 21.663 2.284 -13.186 1.00 95.88 170 PRO A CA 1
ATOM 1332 C C . PRO A 1 170 ? 20.993 3.420 -12.394 1.00 95.88 170 PRO A C 1
ATOM 1334 O O . PRO A 1 170 ? 20.902 3.360 -11.164 1.00 95.88 170 PRO A O 1
ATOM 1337 N N . ILE A 1 171 ? 20.502 4.465 -13.071 1.00 95.25 171 ILE A N 1
ATOM 1338 C CA . ILE A 1 171 ? 19.759 5.560 -12.433 1.00 95.25 171 ILE A CA 1
ATOM 1339 C C . ILE A 1 171 ? 18.386 5.056 -11.976 1.00 95.25 171 ILE A C 1
ATOM 1341 O O . ILE A 1 171 ? 18.000 5.302 -10.829 1.00 95.25 171 ILE A O 1
ATOM 1345 N N . PHE A 1 172 ? 17.668 4.321 -12.831 1.00 94.25 172 PHE A N 1
ATOM 1346 C CA . PHE A 1 172 ? 16.379 3.728 -12.474 1.00 94.25 172 PHE A CA 1
ATOM 1347 C C . PHE A 1 172 ? 16.518 2.694 -11.357 1.00 94.25 172 PHE A C 1
ATOM 1349 O O . PHE A 1 172 ? 15.749 2.736 -10.400 1.00 94.25 172 PHE A O 1
ATOM 1356 N N . GLU A 1 173 ? 17.526 1.821 -11.414 1.00 96.12 173 GLU A N 1
ATOM 1357 C CA . GLU A 1 173 ? 17.791 0.834 -10.359 1.00 96.12 173 GLU A CA 1
ATOM 1358 C C . GLU A 1 173 ? 18.036 1.500 -9.001 1.00 96.12 173 GLU A C 1
ATOM 1360 O O . GLU A 1 173 ? 17.429 1.126 -7.994 1.00 96.12 173 GLU A O 1
ATOM 1365 N N . LYS A 1 174 ? 18.870 2.546 -8.972 1.00 96.06 174 LYS A N 1
ATOM 1366 C CA . LYS A 1 174 ? 19.139 3.310 -7.750 1.00 96.06 174 LYS A CA 1
ATOM 1367 C C . LYS A 1 174 ? 17.888 4.021 -7.226 1.00 96.06 174 LYS A C 1
ATOM 1369 O O . LYS A 1 174 ? 17.658 4.034 -6.016 1.00 96.06 174 LYS A O 1
ATOM 1374 N N . SER A 1 175 ? 17.086 4.605 -8.119 1.00 95.62 175 SER A N 1
ATOM 1375 C CA . SER A 1 175 ? 15.810 5.249 -7.780 1.00 95.62 175 SER A CA 1
ATOM 1376 C C . SER A 1 175 ? 14.841 4.249 -7.139 1.00 95.62 175 SER A C 1
ATOM 1378 O O . SER A 1 175 ? 14.328 4.493 -6.045 1.00 95.62 175 SER A O 1
ATOM 1380 N N . ILE A 1 176 ? 14.672 3.075 -7.759 1.00 96.75 176 ILE A N 1
ATOM 1381 C CA . ILE A 1 176 ? 13.837 1.981 -7.249 1.00 96.75 176 ILE A CA 1
ATOM 1382 C C . ILE A 1 176 ? 14.315 1.539 -5.865 1.00 96.75 176 ILE A C 1
ATOM 1384 O O . ILE A 1 176 ? 13.501 1.487 -4.946 1.00 96.75 176 ILE A O 1
ATOM 1388 N N . ALA A 1 177 ? 15.614 1.288 -5.684 1.00 96.88 177 ALA A N 1
ATOM 1389 C CA . ALA A 1 177 ? 16.166 0.861 -4.399 1.00 96.88 177 ALA A CA 1
ATOM 1390 C C . ALA A 1 177 ? 15.922 1.898 -3.285 1.00 96.88 177 ALA A C 1
ATOM 1392 O O . ALA A 1 177 ? 15.528 1.549 -2.171 1.00 96.88 177 ALA A O 1
ATOM 1393 N N . SER A 1 178 ? 16.094 3.189 -3.590 1.00 96.19 178 SER A N 1
ATOM 1394 C CA . SER A 1 178 ? 15.828 4.275 -2.639 1.00 96.19 178 SER A CA 1
ATOM 1395 C C . SER A 1 178 ? 14.347 4.369 -2.259 1.00 96.19 178 SER A C 1
ATOM 1397 O O . SER A 1 178 ? 14.013 4.568 -1.087 1.00 96.19 178 SER A O 1
ATOM 1399 N N . MET A 1 179 ? 13.446 4.236 -3.236 1.00 97.31 179 MET A N 1
ATOM 1400 C CA . MET A 1 179 ? 12.006 4.230 -2.979 1.00 97.31 179 MET A CA 1
ATOM 1401 C C . MET A 1 179 ? 11.589 2.988 -2.184 1.00 97.31 179 MET A C 1
ATOM 1403 O O . MET A 1 179 ? 10.807 3.111 -1.249 1.00 97.31 179 MET A O 1
ATOM 1407 N N . GLN A 1 180 ? 12.155 1.815 -2.477 1.00 97.19 180 GLN A N 1
ATOM 1408 C CA . GLN A 1 180 ? 11.896 0.581 -1.729 1.00 97.19 180 GLN A CA 1
ATOM 1409 C C . GLN A 1 180 ? 12.305 0.694 -0.259 1.00 97.19 180 GLN A C 1
ATOM 1411 O O . GLN A 1 180 ? 11.555 0.259 0.606 1.00 97.19 180 GLN A O 1
ATOM 1416 N N . ALA A 1 181 ? 13.439 1.328 0.048 1.00 96.12 181 ALA A N 1
ATOM 1417 C CA . ALA A 1 181 ? 13.838 1.559 1.437 1.00 96.12 181 ALA A CA 1
ATOM 1418 C C . ALA A 1 181 ? 12.808 2.415 2.198 1.00 96.12 181 ALA A C 1
ATOM 1420 O O . ALA A 1 181 ? 12.437 2.096 3.326 1.00 96.12 181 ALA A O 1
ATOM 1421 N N . THR A 1 182 ? 12.298 3.473 1.559 1.00 96.31 182 THR A N 1
ATOM 1422 C CA . THR A 1 182 ? 11.247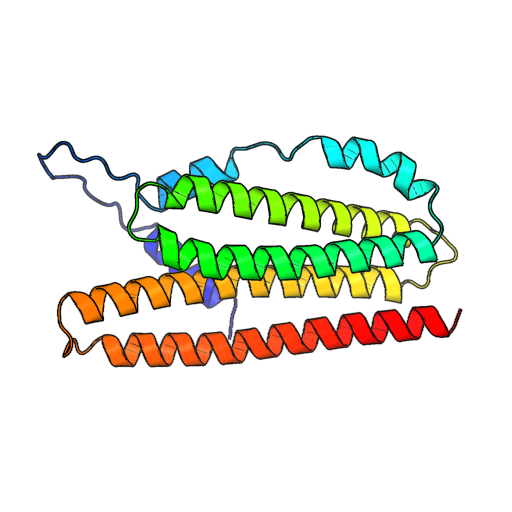 4.324 2.146 1.00 96.31 182 THR A CA 1
ATOM 1423 C C . THR A 1 182 ? 9.927 3.557 2.293 1.00 96.31 182 THR A C 1
ATOM 1425 O O . THR A 1 182 ? 9.238 3.693 3.301 1.00 96.31 182 THR A O 1
ATOM 1428 N N . HIS A 1 183 ? 9.599 2.708 1.318 1.00 97.31 183 HIS A N 1
ATOM 1429 C CA . HIS A 1 183 ? 8.404 1.863 1.319 1.00 97.31 183 HIS A CA 1
ATOM 1430 C C . HIS A 1 183 ? 8.408 0.859 2.470 1.00 97.31 183 HIS A C 1
ATOM 1432 O O . HIS A 1 183 ? 7.421 0.767 3.198 1.00 97.31 183 HIS A O 1
ATOM 1438 N N . THR A 1 184 ? 9.538 0.190 2.702 1.00 97.75 184 THR A N 1
ATOM 1439 C CA . THR A 1 184 ? 9.724 -0.702 3.852 1.00 97.75 184 THR A CA 1
ATOM 1440 C C . THR A 1 184 ? 9.532 0.042 5.171 1.00 97.75 184 THR A C 1
ATOM 1442 O O . THR A 1 184 ? 8.790 -0.433 6.025 1.00 97.75 184 THR A O 1
ATOM 1445 N N . ALA A 1 185 ? 10.101 1.243 5.313 1.00 97.94 185 ALA A N 1
ATOM 1446 C CA . ALA A 1 185 ? 9.939 2.038 6.530 1.00 97.94 185 ALA A CA 1
ATOM 1447 C C . ALA A 1 185 ? 8.474 2.444 6.794 1.00 97.94 185 ALA A C 1
ATOM 1449 O O . ALA A 1 185 ? 8.057 2.523 7.946 1.00 97.94 185 ALA A O 1
ATOM 1450 N N . ILE A 1 186 ? 7.675 2.703 5.751 1.00 98.00 186 ILE A N 1
ATOM 1451 C CA . ILE A 1 186 ? 6.228 2.948 5.897 1.00 98.00 186 ILE A CA 1
ATOM 1452 C C . ILE A 1 186 ? 5.511 1.681 6.386 1.00 98.00 186 ILE A C 1
ATOM 1454 O O . ILE A 1 186 ? 4.669 1.751 7.278 1.00 98.00 186 ILE A O 1
ATOM 1458 N N . ILE A 1 187 ? 5.849 0.512 5.830 1.00 98.12 187 ILE A N 1
ATOM 1459 C CA . ILE A 1 187 ? 5.265 -0.771 6.254 1.00 98.12 187 ILE A CA 1
ATOM 1460 C C . ILE A 1 187 ? 5.567 -1.049 7.729 1.00 98.12 187 ILE A C 1
ATOM 1462 O O . ILE A 1 187 ? 4.674 -1.476 8.459 1.00 98.12 187 ILE A O 1
ATOM 1466 N N . GLU A 1 188 ? 6.794 -0.785 8.173 1.00 98.38 188 GLU A N 1
ATOM 1467 C CA . GLU A 1 188 ? 7.189 -0.920 9.578 1.00 98.38 188 GLU A CA 1
ATOM 1468 C C . GLU A 1 188 ? 6.335 -0.022 10.482 1.00 98.38 188 GLU A C 1
ATOM 1470 O O . GLU A 1 188 ? 5.716 -0.529 11.413 1.00 98.38 188 GLU A O 1
ATOM 1475 N N . ARG A 1 189 ? 6.167 1.265 10.141 1.00 98.50 189 ARG A N 1
ATOM 1476 C CA . ARG A 1 189 ? 5.298 2.178 10.909 1.00 98.50 189 ARG A CA 1
ATOM 1477 C C . ARG A 1 189 ? 3.835 1.735 10.940 1.00 98.50 189 ARG A C 1
ATOM 1479 O O . ARG A 1 189 ? 3.180 1.845 11.975 1.00 98.50 189 ARG A O 1
ATOM 1486 N N . ILE A 1 190 ? 3.308 1.210 9.830 1.00 98.38 190 ILE A N 1
ATOM 1487 C CA . ILE A 1 190 ? 1.958 0.628 9.804 1.00 98.38 190 ILE A CA 1
ATOM 1488 C C . ILE A 1 190 ? 1.867 -0.521 10.809 1.00 98.38 190 ILE A C 1
ATOM 1490 O O . ILE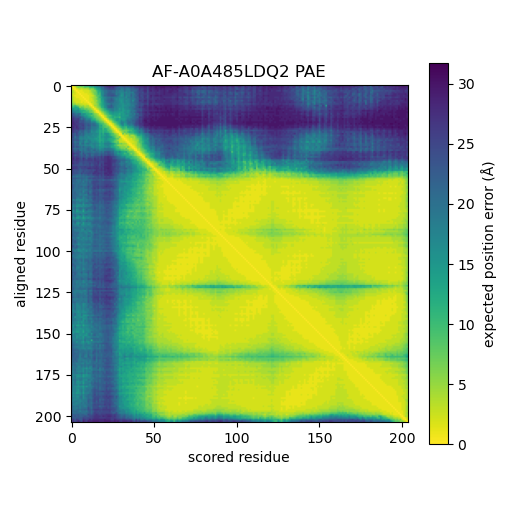 A 1 190 ? 0.923 -0.556 11.596 1.00 98.38 190 ILE A O 1
ATOM 1494 N N . ASN A 1 191 ? 2.838 -1.436 10.808 1.00 97.94 191 ASN A N 1
ATOM 1495 C CA . ASN A 1 191 ? 2.855 -2.564 11.737 1.00 97.94 191 ASN A CA 1
ATOM 1496 C C . ASN A 1 191 ? 2.955 -2.097 13.194 1.00 97.94 191 ASN A C 1
ATOM 1498 O O . ASN A 1 191 ? 2.193 -2.590 14.020 1.00 97.94 191 ASN A O 1
ATOM 1502 N N . ASP A 1 192 ? 3.781 -1.090 13.488 1.00 98.12 192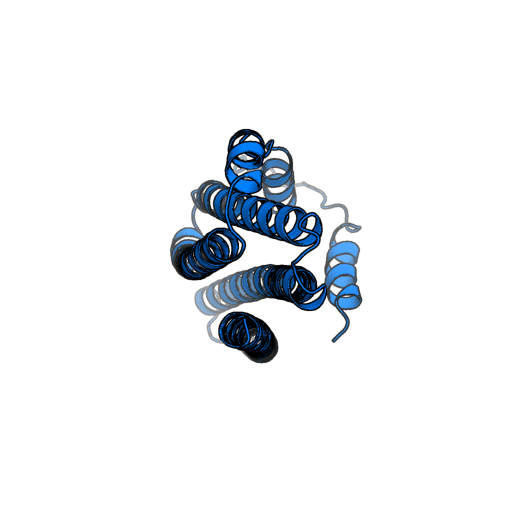 ASP A N 1
ATOM 1503 C CA . ASP A 1 192 ? 3.885 -0.500 14.827 1.00 98.12 192 ASP A CA 1
ATOM 1504 C C . ASP A 1 192 ? 2.530 0.047 15.310 1.00 98.12 192 ASP A C 1
ATOM 1506 O O . ASP A 1 192 ? 2.122 -0.181 16.450 1.00 98.12 192 ASP A O 1
ATOM 1510 N N . HIS A 1 193 ? 1.780 0.729 14.437 1.00 97.56 193 HIS A N 1
ATOM 1511 C CA . HIS A 1 193 ? 0.435 1.209 14.764 1.00 97.56 193 HIS A CA 1
ATOM 1512 C C . HIS A 1 193 ? -0.579 0.074 14.954 1.00 97.56 193 HIS A C 1
ATOM 1514 O O . HIS A 1 193 ? -1.444 0.168 15.827 1.00 97.56 193 HIS A O 1
ATOM 1520 N N . LEU A 1 194 ? -0.493 -0.992 14.153 1.00 96.31 194 LEU A N 1
ATOM 1521 C CA . LEU A 1 194 ? -1.353 -2.171 14.290 1.00 96.31 194 LEU A CA 1
ATOM 1522 C C . LEU A 1 194 ? -1.054 -2.953 15.574 1.00 96.31 194 LEU A C 1
ATOM 1524 O O . LEU A 1 194 ? -1.973 -3.500 16.183 1.00 96.31 194 LEU A O 1
ATOM 1528 N N . ASP A 1 195 ? 0.204 -3.002 15.996 1.00 95.56 195 ASP A N 1
ATOM 1529 C CA . ASP A 1 195 ? 0.611 -3.645 17.242 1.00 95.56 195 ASP A CA 1
ATOM 1530 C C . ASP A 1 195 ? 0.192 -2.809 18.450 1.00 95.56 195 ASP A C 1
ATOM 1532 O O . ASP A 1 195 ? -0.409 -3.352 19.375 1.00 95.56 195 ASP A O 1
ATOM 1536 N N . ALA A 1 196 ? 0.376 -1.486 18.407 1.00 94.88 196 ALA A N 1
ATOM 1537 C CA . ALA A 1 196 ? -0.161 -0.575 19.419 1.00 94.88 196 ALA A CA 1
ATOM 1538 C C . ALA A 1 196 ? -1.683 -0.732 19.580 1.00 94.88 196 ALA A C 1
ATOM 1540 O O . ALA A 1 196 ? -2.181 -0.822 20.700 1.00 94.88 196 ALA A O 1
ATOM 1541 N N . LEU A 1 197 ? -2.418 -0.850 18.468 1.00 93.38 197 LEU A N 1
ATOM 1542 C CA . LEU A 1 197 ? -3.864 -1.080 18.498 1.00 93.38 197 LEU A CA 1
ATOM 1543 C C . LEU A 1 197 ? -4.219 -2.432 19.134 1.00 93.38 197 LEU A C 1
ATOM 1545 O O . LEU A 1 197 ? -5.209 -2.526 19.850 1.00 93.38 197 LEU A O 1
ATOM 1549 N N . ARG A 1 198 ? -3.413 -3.475 18.901 1.00 90.50 198 ARG A N 1
ATOM 1550 C CA . ARG A 1 198 ? -3.603 -4.786 19.539 1.00 90.50 198 ARG A CA 1
ATOM 1551 C C . ARG A 1 198 ? -3.375 -4.742 21.048 1.00 90.50 198 ARG A C 1
ATOM 1553 O O . ARG A 1 198 ? -4.100 -5.429 21.757 1.00 90.50 198 ARG A O 1
ATOM 1560 N N . TYR A 1 199 ? -2.420 -3.953 21.537 1.00 89.69 199 TYR A N 1
ATOM 1561 C CA . TYR A 1 199 ? -2.225 -3.773 22.980 1.00 89.69 199 TYR A CA 1
ATOM 1562 C C . TYR A 1 199 ? -3.417 -3.067 23.630 1.00 89.69 199 TYR A C 1
ATOM 1564 O O . TYR A 1 199 ? -3.943 -3.568 24.618 1.00 89.69 199 TYR A O 1
ATOM 1572 N N . GLU A 1 200 ? -3.923 -1.998 23.013 1.00 85.38 200 GLU A N 1
ATOM 1573 C CA . GLU A 1 200 ? -5.122 -1.284 23.488 1.00 85.38 200 GLU A CA 1
ATOM 1574 C C . GLU A 1 200 ? -6.362 -2.201 23.555 1.00 85.38 200 GLU A C 1
ATOM 1576 O O . GLU A 1 200 ? -7.233 -2.006 24.391 1.00 85.38 200 GLU A O 1
ATOM 1581 N N . MET A 1 201 ? -6.440 -3.237 22.708 1.00 80.50 201 MET A N 1
ATOM 1582 C CA . MET A 1 201 ? -7.513 -4.243 22.753 1.00 80.50 201 MET A CA 1
ATOM 1583 C C . MET A 1 201 ? -7.369 -5.288 23.867 1.00 80.50 201 MET A C 1
ATOM 1585 O O . MET A 1 201 ? -8.349 -5.962 24.178 1.00 80.50 201 MET A O 1
ATOM 1589 N N . LEU A 1 202 ? -6.154 -5.520 24.369 1.00 77.38 202 LEU A N 1
ATOM 1590 C CA . LEU A 1 202 ? -5.870 -6.536 25.391 1.00 77.38 202 LEU A CA 1
ATOM 1591 C C . LEU A 1 202 ? -5.992 -5.981 26.815 1.00 77.38 202 LEU A C 1
ATOM 1593 O O . LEU A 1 202 ? -6.164 -6.767 27.746 1.00 77.38 202 LEU A O 1
ATOM 1597 N N . ASP A 1 203 ? -5.897 -4.659 26.963 1.00 61.50 203 ASP A N 1
ATOM 1598 C CA . ASP A 1 203 ? -5.997 -3.947 28.240 1.00 61.50 203 ASP A CA 1
ATOM 1599 C C . ASP A 1 203 ? -7.456 -3.587 28.632 1.00 61.50 203 ASP A C 1
ATOM 1601 O O . ASP A 1 203 ? -7.681 -3.097 29.743 1.00 61.50 203 ASP A O 1
ATOM 1605 N N . GLU A 1 204 ? -8.446 -3.871 27.767 1.00 52.12 204 GLU A N 1
ATOM 1606 C CA . GLU A 1 204 ? -9.906 -3.783 28.020 1.00 52.12 204 GLU A CA 1
ATOM 1607 C C . GLU A 1 204 ? -10.559 -5.158 28.269 1.00 52.12 204 GLU A C 1
ATOM 1609 O O . GLU A 1 204 ? -11.390 -5.251 29.206 1.00 52.12 204 GLU A O 1
#

Nearest PDB structures (foldseek):
  8ivz-assembly1_A  TM=3.143E-01  e=2.376E-01  Mus musculus
  8grx-assembly1_C  TM=4.317E-01  e=2.141E+00  Homo sapiens
  8qb7-assembly1_A  TM=3.915E-01  e=1.668E+00  Saccharomyces cerevisiae
  8dt0-assembly2_B  TM=4.575E-01  e=7.103E+00  synthetic construct
  2q12-assembly1_A-2  TM=2.701E-01  e=2.890E+00  Homo sapiens

Mean predicted aligned error: 10.47 Å

Sequence (204 aa):
MDVQACLDILKARSETPHTHDGEDGCHTPCVEENATRSLNMKPIDDVAALEPEMESMTVRELLETFQVCQAKRVQVYQQFEKGFMEFMFTDELPAFSQGITMQFVSISNQVNAIERTLRSKATVPASMPSLLRHVQSEEKEKLLLTSAILLEKMRLQRATKADPEDASIPIFEKSIASMQATHTAIIERINDHLDALRYEMLDE

Organism: NCBI:txid120398